Protein AF-A0A959PNL8-F1 (afdb_monomer_lite)

Sequence (290 aa):
MGNVMKPLYTALFVFCLAYPVIFLGQPVLDSQPKPKLLLALGTGRSTGHIATLYIKNESSQPVELVSSTYYIPASHGYQSYVGHLNPGVILAPDTVQSVPLMGYCTDVHRMPAKGGASLAIEDWILVAPLPDSMMAYRLIQPGDRVDPYGPVDRRALNYSAQAKEIQSNSSSRYSVCWPDDHQPLTAHLDPNADPRAIAALVVRLVQQIEDVVPDLQASDQLSTPYLPEPTVEKRGVTQHAIWITMGALSGKTYDFEDFTKKMHKLWQESSGALSREDAAMASERMESGL

Secondary structure (DSSP, 8-state):
---------PPPP-----------PPP-S--PPPEEEEEEEE-S-SEEEEEEEEEEE-SSS-EEEPPEEEEE---TTBPPEEEEEPTTEEEPTT-EEEEEEEEEES-TTSBPPPTTPBP-GGG-EEE-PSPS-SSSB-SS-GGGEE-TTS---TTSS-B-TT----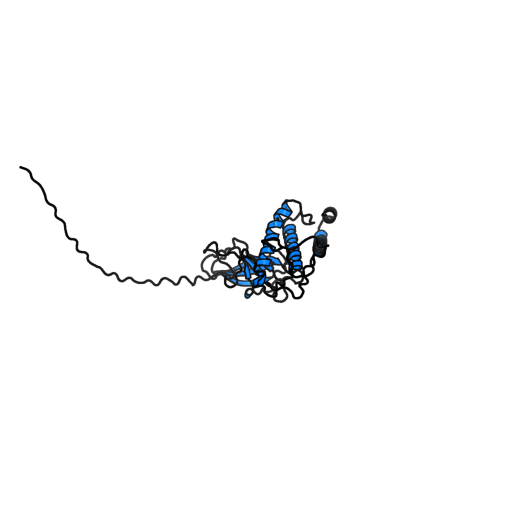---TT-S---B-TTT-PBP-S-B-TTT-HHHHHHHHHHHHHHHHHHHHHHHHTT----TTTT-HHHHHHHHHHHHHHHHHHHHHT----HHHHHHHHHHHHHHHHTTS-HHHHHHHHHHHHH--

Structure (mmCIF, N/CA/C/O backbone):
data_AF-A0A959PNL8-F1
#
_entry.id   AF-A0A959PNL8-F1
#
loop_
_atom_site.group_PDB
_atom_site.id
_atom_site.type_symbol
_atom_site.label_atom_id
_atom_site.label_alt_id
_atom_site.label_comp_id
_atom_site.label_asym_id
_atom_site.label_entity_id
_atom_site.label_seq_id
_atom_site.pdbx_PDB_ins_code
_atom_site.Cartn_x
_atom_site.Cartn_y
_atom_site.Cartn_z
_atom_site.occupancy
_atom_site.B_iso_or_equiv
_atom_site.auth_seq_id
_atom_site.auth_comp_id
_atom_site.auth_asym_id
_atom_site.auth_atom_id
_atom_site.pdbx_PDB_model_num
ATOM 1 N N . MET A 1 1 ? 19.182 -23.281 100.447 1.00 37.88 1 MET A N 1
ATOM 2 C CA . MET A 1 1 ? 19.778 -22.254 99.564 1.00 37.88 1 MET A CA 1
ATOM 3 C C . MET A 1 1 ? 19.296 -22.517 98.144 1.00 37.88 1 MET A C 1
ATOM 5 O O . MET A 1 1 ? 19.425 -23.650 97.713 1.00 37.88 1 MET A O 1
ATOM 9 N N . GLY A 1 2 ? 18.740 -21.512 97.456 1.00 37.56 2 GLY A N 1
ATOM 10 C CA . GLY A 1 2 ? 18.655 -21.509 95.983 1.00 37.56 2 GLY A CA 1
ATOM 11 C C . GLY A 1 2 ? 17.377 -22.036 95.313 1.00 37.56 2 GLY A C 1
ATOM 12 O O . GLY A 1 2 ? 17.415 -23.047 94.635 1.00 37.56 2 GLY A O 1
ATOM 13 N N . ASN A 1 3 ? 16.255 -21.350 95.527 1.00 40.44 3 ASN A N 1
ATOM 14 C CA . ASN A 1 3 ? 15.393 -20.729 94.506 1.00 40.44 3 ASN A CA 1
ATOM 15 C C . ASN A 1 3 ? 15.396 -21.216 93.021 1.00 40.44 3 ASN A C 1
ATOM 17 O O . ASN A 1 3 ? 16.445 -21.262 92.392 1.00 40.44 3 ASN A O 1
ATOM 21 N N . VAL A 1 4 ? 14.167 -21.309 92.459 1.00 41.56 4 VAL A N 1
ATOM 22 C CA . VAL A 1 4 ? 13.686 -20.717 91.169 1.00 41.56 4 VAL A CA 1
ATOM 23 C C . VAL A 1 4 ? 13.197 -21.647 90.022 1.00 41.56 4 VAL A C 1
ATOM 25 O O . VAL A 1 4 ? 13.968 -22.272 89.310 1.00 41.56 4 VAL A O 1
ATOM 28 N N . MET A 1 5 ? 11.863 -21.567 89.832 1.00 35.59 5 MET A N 1
ATOM 29 C CA . MET A 1 5 ? 11.019 -21.445 88.612 1.00 35.59 5 MET A CA 1
ATOM 30 C C . MET A 1 5 ? 10.779 -22.576 87.585 1.00 35.59 5 MET A C 1
ATOM 32 O O . MET A 1 5 ? 11.679 -23.134 86.974 1.00 35.59 5 MET A O 1
ATOM 36 N N . LYS A 1 6 ? 9.470 -22.749 87.308 1.00 43.25 6 LYS A N 1
ATOM 37 C CA . LYS A 1 6 ? 8.809 -23.382 86.140 1.00 43.25 6 LYS A CA 1
ATOM 38 C C . LYS A 1 6 ? 8.818 -22.450 84.902 1.00 43.25 6 LYS A C 1
ATOM 40 O O . LYS A 1 6 ? 9.011 -21.247 85.078 1.00 43.25 6 LY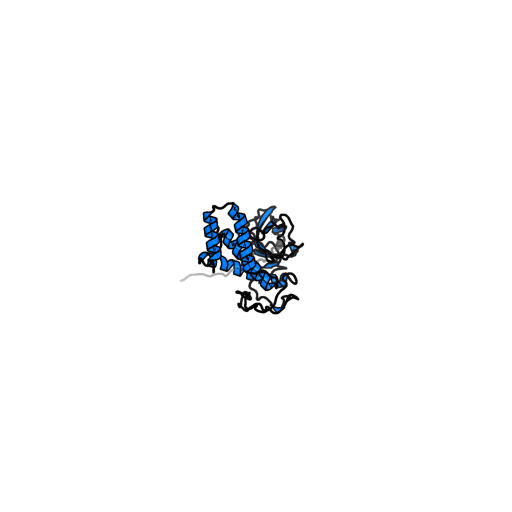S A O 1
ATOM 45 N N . PRO A 1 7 ? 8.509 -22.958 83.689 1.00 53.31 7 PRO A N 1
ATOM 46 C CA . PRO A 1 7 ? 7.168 -22.742 83.083 1.00 53.31 7 PRO A CA 1
ATOM 47 C C . PRO A 1 7 ? 6.643 -24.007 82.348 1.00 53.31 7 PRO A C 1
ATOM 49 O O . PRO A 1 7 ? 7.429 -24.820 81.882 1.00 53.31 7 PRO A O 1
ATOM 52 N N . LEU A 1 8 ? 5.363 -24.406 82.386 1.00 40.62 8 LEU A N 1
ATOM 53 C CA . LEU A 1 8 ? 4.114 -23.854 81.817 1.00 40.62 8 LEU A CA 1
ATOM 54 C C . LEU A 1 8 ? 4.120 -23.699 80.277 1.00 40.62 8 LEU A C 1
ATOM 56 O O . LEU A 1 8 ? 4.551 -22.674 79.764 1.00 40.62 8 LEU A O 1
ATOM 60 N N . TYR A 1 9 ? 3.578 -24.693 79.558 1.00 43.06 9 TYR A N 1
ATOM 61 C CA . TYR A 1 9 ? 3.137 -24.556 78.163 1.00 43.06 9 TYR A CA 1
ATOM 62 C C . TYR A 1 9 ? 1.620 -24.745 78.080 1.00 43.06 9 TYR A C 1
ATOM 64 O O . TYR A 1 9 ? 1.074 -25.791 78.427 1.00 43.06 9 TYR A O 1
ATOM 72 N N . THR A 1 10 ? 0.967 -23.674 77.644 1.00 45.56 10 THR A N 1
ATOM 73 C CA . THR A 1 10 ? -0.469 -23.506 77.435 1.00 45.56 10 THR A CA 1
ATOM 74 C C . THR A 1 10 ? -0.876 -24.130 76.099 1.00 45.56 10 THR A C 1
ATOM 76 O O . THR A 1 10 ? -0.320 -23.778 75.061 1.00 45.56 10 THR A O 1
ATOM 79 N N . ALA A 1 11 ? -1.855 -25.037 76.114 1.00 43.75 11 ALA A N 1
ATOM 80 C CA . ALA A 1 11 ? -2.488 -25.571 74.911 1.00 43.75 11 ALA A CA 1
ATOM 81 C C . ALA A 1 11 ? -3.475 -24.539 74.334 1.00 43.75 11 ALA A C 1
ATOM 83 O O . ALA A 1 11 ? -4.384 -24.088 75.032 1.00 43.75 11 ALA A O 1
ATOM 84 N N . LEU A 1 12 ? -3.279 -24.156 73.070 1.00 39.28 12 LEU A N 1
ATOM 85 C CA . LEU A 1 12 ? -4.119 -23.201 72.350 1.00 39.28 12 LEU A CA 1
ATOM 86 C C . LEU A 1 12 ? -5.229 -23.948 71.587 1.00 39.28 12 LEU A C 1
ATOM 88 O O . LEU A 1 12 ? -4.953 -24.791 70.737 1.00 39.28 12 LEU A O 1
ATOM 92 N N . PHE A 1 13 ? -6.481 -23.617 71.902 1.00 42.12 13 PHE A N 1
ATOM 93 C CA . PHE A 1 13 ? -7.685 -23.990 71.156 1.00 42.12 13 PHE A CA 1
ATOM 94 C C . PHE A 1 13 ? -7.700 -23.296 69.783 1.00 42.12 13 PHE A C 1
ATOM 96 O O . PHE A 1 13 ? -7.582 -22.074 69.717 1.00 42.12 13 PHE A O 1
ATOM 103 N N . VAL A 1 14 ? -7.919 -24.047 68.700 1.00 47.72 14 VAL A N 1
ATOM 104 C CA . VAL A 1 14 ? -8.203 -23.492 67.365 1.00 47.72 14 VAL A CA 1
ATOM 105 C C . VAL A 1 14 ? -9.693 -23.663 67.071 1.00 47.72 14 VAL A C 1
ATOM 107 O O . VAL A 1 14 ? -10.178 -24.769 66.847 1.00 47.72 14 VAL A O 1
ATOM 110 N N . PHE A 1 15 ? -10.416 -22.543 67.092 1.00 40.31 15 PHE A N 1
ATOM 111 C CA . PHE A 1 15 ? -11.797 -22.415 66.631 1.00 40.31 15 PHE A CA 1
ATOM 112 C C . PHE A 1 15 ? -11.803 -22.270 65.099 1.00 40.31 15 PHE A C 1
ATOM 114 O O . PHE A 1 15 ? -11.275 -21.296 64.566 1.00 40.31 15 PHE A O 1
ATOM 121 N N . CYS A 1 16 ? -12.412 -23.220 64.384 1.00 37.47 16 CYS A N 1
ATOM 122 C CA . CYS A 1 16 ? -12.717 -23.081 62.958 1.00 37.47 16 CYS A CA 1
ATOM 123 C C . CYS A 1 16 ? -13.977 -22.221 62.782 1.00 37.47 16 CYS A C 1
ATOM 125 O O . CYS A 1 16 ? -15.090 -22.698 62.996 1.00 37.47 16 CYS A O 1
ATOM 127 N N . LEU A 1 17 ? -13.807 -20.961 62.377 1.00 42.44 17 LEU A N 1
ATOM 128 C CA . LEU A 1 17 ? -14.890 -20.127 61.855 1.00 42.44 17 LEU A CA 1
ATOM 129 C C . LEU A 1 17 ? -14.957 -20.301 60.334 1.00 42.44 17 LEU A C 1
ATOM 131 O O . LEU A 1 17 ? -14.068 -19.860 59.608 1.00 42.44 17 LEU A O 1
ATOM 135 N N . ALA A 1 18 ? -16.015 -20.957 59.861 1.00 43.94 18 ALA A N 1
ATOM 136 C CA . ALA A 1 18 ? -16.353 -21.035 58.447 1.00 43.94 18 ALA A CA 1
ATOM 137 C C . ALA A 1 18 ? -16.926 -19.685 57.985 1.00 43.94 18 ALA A C 1
ATOM 139 O O . ALA A 1 18 ? -18.047 -19.325 58.340 1.00 43.94 18 ALA A O 1
ATOM 140 N N . TYR A 1 19 ? -16.153 -18.932 57.203 1.00 39.69 19 TYR A N 1
ATOM 141 C CA . TYR A 1 19 ? -16.665 -17.789 56.448 1.00 39.69 19 TYR A CA 1
ATOM 142 C C . TYR A 1 19 ? -17.316 -18.287 55.148 1.00 39.69 19 TYR A C 1
ATOM 144 O O . TYR A 1 19 ? -16.692 -19.076 54.433 1.00 39.69 19 TYR A O 1
ATOM 152 N N . PRO A 1 20 ? -18.531 -17.834 54.789 1.00 45.66 20 PRO A N 1
ATOM 153 C CA . PRO A 1 20 ? -19.064 -18.069 53.458 1.00 45.66 20 PRO A CA 1
ATOM 154 C C . PRO A 1 20 ? -18.228 -17.275 52.450 1.00 45.66 20 PRO A C 1
ATOM 156 O O . PRO A 1 20 ? -18.208 -16.044 52.458 1.00 45.66 20 PRO A O 1
ATOM 159 N N . VAL A 1 21 ? -17.521 -17.993 51.579 1.00 49.69 21 VAL A N 1
ATOM 160 C CA . VAL A 1 21 ? -16.873 -17.418 50.400 1.00 49.69 21 VAL A CA 1
ATOM 161 C C . VAL A 1 21 ? -17.985 -16.987 49.448 1.00 49.69 21 VAL A C 1
ATOM 163 O O . VAL A 1 21 ? -18.564 -17.800 48.731 1.00 49.69 21 VAL A O 1
ATOM 166 N N . ILE A 1 22 ? -18.319 -15.698 49.474 1.00 48.16 22 ILE A N 1
ATOM 167 C CA . ILE A 1 22 ? -19.152 -15.072 48.452 1.00 48.16 22 ILE A CA 1
ATOM 168 C C . ILE A 1 22 ? -18.311 -15.055 47.174 1.00 48.16 22 ILE A C 1
ATOM 170 O O . ILE A 1 22 ? -17.392 -14.249 47.031 1.00 48.16 22 ILE A O 1
ATOM 174 N N . PHE A 1 23 ? -18.602 -15.979 46.259 1.00 43.25 23 PHE A N 1
ATOM 175 C CA . PHE A 1 23 ? -18.094 -15.948 44.892 1.00 43.25 23 PHE A CA 1
ATOM 176 C C . PHE A 1 23 ? -18.736 -14.741 44.192 1.00 43.25 23 PHE A C 1
ATOM 178 O O . PHE A 1 23 ? -19.814 -14.834 43.607 1.00 43.25 23 PHE A O 1
ATOM 185 N N . LEU A 1 24 ? -18.100 -13.573 44.305 1.00 46.53 24 LEU A N 1
ATOM 186 C CA . LEU A 1 24 ? -18.341 -12.470 43.383 1.00 46.53 24 LEU A CA 1
ATOM 187 C C . LEU A 1 24 ? -17.952 -12.993 42.002 1.00 46.53 24 LEU A C 1
ATOM 189 O O . LEU A 1 24 ? -16.773 -13.240 41.744 1.00 46.53 24 LEU A O 1
ATOM 193 N N . GLY A 1 25 ? -18.956 -13.237 41.156 1.00 43.19 25 GLY A N 1
ATOM 194 C CA . GLY A 1 25 ? -18.738 -13.586 39.761 1.00 43.19 25 GLY A CA 1
ATOM 195 C C . GLY A 1 25 ? -17.739 -12.600 39.175 1.00 43.19 25 GLY A C 1
ATOM 196 O O . GLY A 1 25 ? -17.960 -11.390 39.224 1.00 43.19 25 GLY A O 1
ATOM 197 N N . GLN A 1 26 ? -16.607 -13.114 38.693 1.00 42.56 26 GLN A N 1
ATOM 198 C CA . GLN A 1 26 ? -15.674 -12.305 37.926 1.00 42.56 26 GLN A CA 1
ATOM 199 C C . GLN A 1 26 ? -16.488 -11.685 36.784 1.00 42.56 26 GLN A C 1
ATOM 201 O O . GLN A 1 26 ? -17.168 -12.440 36.077 1.00 42.56 26 GLN A O 1
ATOM 206 N N . PRO A 1 27 ? -16.502 -10.350 36.615 1.00 42.16 27 PRO A N 1
ATOM 207 C CA . PRO A 1 27 ? -17.102 -9.776 35.427 1.00 42.16 27 PRO A CA 1
ATOM 208 C C . PRO A 1 27 ? -16.415 -10.438 34.237 1.00 42.16 27 PRO A C 1
ATOM 210 O O . PRO A 1 27 ? -15.186 -10.463 34.167 1.00 42.16 27 PRO A O 1
ATOM 213 N N . VAL A 1 28 ? -17.212 -11.042 33.356 1.00 43.22 28 VAL A N 1
ATOM 214 C CA . VAL A 1 28 ? -16.736 -11.574 32.081 1.00 43.22 28 VAL A CA 1
ATOM 215 C C . VAL A 1 28 ? -16.031 -10.418 31.382 1.00 43.22 28 VAL A C 1
ATOM 217 O O . VAL A 1 28 ? -16.665 -9.472 30.919 1.00 43.22 28 VAL A O 1
ATOM 220 N N . LEU A 1 29 ? -14.702 -10.455 31.390 1.00 42.31 29 LEU A N 1
ATOM 221 C CA . LEU A 1 29 ? -13.842 -9.429 30.823 1.00 42.31 29 LEU A CA 1
ATOM 222 C C . LEU A 1 29 ? -13.775 -9.634 29.301 1.00 42.31 29 LEU A C 1
ATOM 224 O O . LEU A 1 29 ? -12.706 -9.864 28.755 1.00 42.31 29 LEU A O 1
ATOM 228 N N . ASP A 1 30 ? -14.925 -9.637 28.623 1.00 49.25 30 ASP A N 1
ATOM 229 C CA . ASP A 1 30 ? -14.995 -9.866 27.171 1.00 49.25 30 ASP A CA 1
ATOM 230 C C . ASP A 1 30 ? -16.074 -9.030 26.465 1.00 49.25 30 ASP A C 1
ATOM 232 O O . ASP A 1 30 ? -16.650 -9.423 25.457 1.00 49.25 30 ASP A O 1
ATOM 236 N N . SER A 1 31 ? -16.376 -7.839 26.986 1.00 50.44 31 SER A N 1
ATOM 237 C CA . SER A 1 31 ? -17.343 -6.938 26.344 1.00 50.44 31 SER A CA 1
ATOM 238 C C . SER A 1 31 ? -16.872 -5.492 26.252 1.00 50.44 31 SER A C 1
ATOM 240 O O . SER A 1 31 ? -17.708 -4.595 26.165 1.00 50.44 31 SER A O 1
ATOM 242 N N . GLN A 1 32 ? -15.559 -5.233 26.309 1.00 53.53 32 GLN A N 1
ATOM 243 C CA . GLN A 1 32 ? -15.072 -3.885 26.021 1.00 53.53 32 GLN A CA 1
ATOM 244 C C . GLN A 1 32 ? -15.327 -3.605 24.532 1.00 53.53 32 GLN A C 1
ATOM 246 O O . GLN A 1 32 ? -14.800 -4.336 23.684 1.00 53.53 32 GLN A O 1
ATOM 251 N N . PRO A 1 33 ? -16.167 -2.607 24.202 1.00 58.25 33 PRO A N 1
ATOM 252 C CA . PRO A 1 33 ? -16.434 -2.252 22.820 1.00 58.25 33 PRO A CA 1
ATOM 253 C C . PRO A 1 33 ? -15.115 -1.877 22.137 1.00 58.25 33 PRO A C 1
ATOM 255 O O . PRO A 1 33 ? -14.285 -1.171 22.711 1.00 58.25 33 PRO A O 1
ATOM 258 N N . LYS A 1 34 ? -14.897 -2.383 20.926 1.00 80.44 34 LYS A N 1
ATOM 259 C CA . LYS A 1 34 ? -13.645 -2.200 20.179 1.00 80.44 34 LYS A CA 1
ATOM 260 C C . LYS A 1 34 ? -13.824 -1.076 19.154 1.00 80.44 34 LYS A C 1
ATOM 262 O O . LYS A 1 34 ? -14.957 -0.763 18.788 1.00 80.44 34 LYS A O 1
ATOM 267 N N . PRO A 1 35 ? -12.740 -0.475 18.635 1.00 88.81 35 PRO A N 1
ATOM 268 C CA . PRO A 1 35 ? -12.839 0.343 17.437 1.00 88.81 35 PRO A CA 1
ATOM 269 C C . PRO A 1 35 ? -13.490 -0.450 16.304 1.00 88.81 35 PRO A C 1
ATOM 271 O O . PRO A 1 35 ? -13.068 -1.566 15.997 1.00 88.81 35 PRO A O 1
ATOM 274 N N . LYS A 1 36 ? -14.503 0.141 15.677 1.00 90.69 36 LYS A N 1
ATOM 275 C CA . LYS A 1 36 ? -15.220 -0.431 14.543 1.00 90.69 36 LYS A CA 1
ATOM 276 C C . LYS A 1 36 ? -15.008 0.447 13.321 1.00 90.69 36 LYS A C 1
ATOM 278 O O . LYS A 1 36 ? -15.423 1.607 13.299 1.00 90.69 36 LYS A O 1
ATOM 283 N N . LEU A 1 37 ? -14.370 -0.107 12.295 1.00 92.75 37 LEU A N 1
ATOM 284 C CA . LEU A 1 37 ? -14.290 0.537 10.989 1.00 92.75 37 LEU A CA 1
ATOM 285 C C . LEU A 1 37 ? -15.683 0.496 10.344 1.00 92.75 37 LEU A C 1
ATOM 287 O O . LEU A 1 37 ? -16.199 -0.578 10.049 1.00 92.75 37 LEU A O 1
ATOM 291 N N . LEU A 1 38 ? -16.316 1.661 10.194 1.00 93.69 38 LEU A N 1
ATOM 292 C CA . LEU A 1 38 ? -17.670 1.770 9.647 1.00 93.69 38 LEU A CA 1
ATOM 293 C C . LEU A 1 38 ? -17.655 1.778 8.122 1.00 93.69 38 LEU A C 1
ATOM 295 O O . LEU A 1 38 ? -18.493 1.142 7.494 1.00 93.69 38 LEU A O 1
ATOM 299 N N . LEU A 1 39 ? -16.735 2.552 7.545 1.00 94.25 39 LEU A N 1
ATOM 300 C CA . LEU A 1 39 ? -16.596 2.708 6.105 1.00 94.25 39 LEU A CA 1
ATOM 301 C C . LEU A 1 39 ? -15.192 3.216 5.745 1.00 94.25 39 LEU A C 1
ATOM 303 O O . LEU A 1 39 ? -14.543 3.910 6.534 1.00 94.25 39 LEU A O 1
ATOM 307 N N . ALA A 1 40 ? -14.755 2.904 4.529 1.00 95.88 40 ALA A N 1
ATOM 308 C CA . ALA A 1 40 ? -13.530 3.413 3.927 1.00 95.88 40 ALA A CA 1
ATOM 309 C C . ALA A 1 40 ? -13.864 4.001 2.550 1.00 95.88 40 ALA A C 1
ATOM 311 O O . ALA A 1 40 ? -14.439 3.304 1.711 1.00 95.88 40 ALA A O 1
ATOM 312 N N . LEU A 1 41 ? -13.531 5.276 2.325 1.00 96.62 41 LEU A N 1
ATOM 313 C CA . LEU A 1 41 ? -13.775 5.968 1.053 1.00 96.62 41 LEU A CA 1
ATOM 314 C C . LEU A 1 41 ? -12.467 6.265 0.339 1.00 96.62 41 LEU A C 1
ATOM 316 O O . LEU A 1 41 ? -11.589 6.904 0.915 1.00 96.62 41 LEU A O 1
ATOM 320 N N . GLY A 1 42 ? -12.366 5.872 -0.926 1.00 96.00 42 GLY A N 1
ATOM 321 C CA . GLY A 1 42 ? -11.257 6.247 -1.795 1.00 96.00 42 GLY A CA 1
ATOM 322 C C . GLY A 1 42 ? -11.164 7.762 -1.990 1.00 96.00 42 GLY A C 1
ATOM 323 O O . GLY A 1 42 ? -12.164 8.482 -1.940 1.00 96.00 42 GLY A O 1
ATOM 324 N N . THR A 1 43 ? -9.951 8.254 -2.230 1.00 96.19 43 THR A N 1
ATOM 325 C CA . THR A 1 43 ? -9.679 9.681 -2.492 1.00 96.19 43 THR A CA 1
ATOM 326 C C . THR A 1 43 ? -9.450 9.993 -3.973 1.00 96.19 43 THR A C 1
ATOM 328 O O . THR A 1 43 ? -9.305 11.157 -4.338 1.00 96.19 43 THR A O 1
ATOM 331 N N . GLY A 1 44 ? -9.386 8.978 -4.841 1.00 93.81 44 GLY A N 1
ATOM 332 C CA . GLY A 1 44 ? -8.959 9.115 -6.237 1.00 93.81 44 GLY A CA 1
ATOM 333 C C . GLY A 1 44 ? -7.442 9.145 -6.430 1.00 93.81 44 GLY A C 1
ATOM 334 O O . GLY A 1 44 ? -6.983 9.283 -7.562 1.00 93.81 44 GLY A O 1
ATOM 335 N N . ARG A 1 45 ? -6.651 9.030 -5.356 1.00 92.94 45 ARG A N 1
ATOM 336 C CA . ARG A 1 45 ? -5.186 9.107 -5.420 1.00 92.94 45 ARG A CA 1
ATOM 337 C C . ARG A 1 45 ? -4.560 7.728 -5.585 1.00 92.94 45 ARG A C 1
ATOM 339 O O . ARG A 1 45 ? -5.020 6.759 -4.984 1.00 92.94 45 ARG A O 1
ATOM 346 N N . SER A 1 46 ? -3.466 7.677 -6.347 1.00 91.88 46 SER A N 1
ATOM 347 C CA . SER A 1 46 ? -2.665 6.458 -6.471 1.00 91.88 46 SER A CA 1
ATOM 348 C C . SER A 1 46 ? -1.657 6.281 -5.336 1.00 91.88 46 SER A C 1
ATOM 350 O O . SER A 1 46 ? -1.373 5.165 -4.937 1.00 91.88 46 SER A O 1
ATOM 352 N N . THR A 1 47 ? -1.150 7.384 -4.779 1.00 94.31 47 THR A N 1
ATOM 353 C CA . THR A 1 47 ? -0.186 7.380 -3.671 1.00 94.31 47 THR A CA 1
ATOM 354 C C . THR A 1 47 ? -0.494 8.480 -2.650 1.00 94.31 47 THR A C 1
ATOM 356 O O . THR A 1 47 ? -1.132 9.502 -2.959 1.00 94.31 47 THR A O 1
ATOM 359 N N . GLY A 1 48 ? -0.019 8.295 -1.419 1.00 94.56 48 GLY A N 1
ATOM 360 C CA . GLY A 1 48 ? -0.242 9.196 -0.296 1.00 94.56 48 GLY A CA 1
ATOM 361 C C . GLY A 1 48 ? -1.544 8.844 0.410 1.00 94.56 48 GLY A C 1
ATOM 362 O O . GLY A 1 48 ? -1.758 7.686 0.722 1.00 94.56 48 GLY A O 1
ATOM 363 N N . HIS A 1 49 ? -2.413 9.822 0.667 1.00 96.00 49 HIS A N 1
ATOM 364 C CA . HIS A 1 49 ? -3.716 9.585 1.296 1.00 96.00 49 HIS A CA 1
ATOM 365 C C . HIS A 1 49 ? -4.659 8.880 0.305 1.00 96.00 49 HIS A C 1
ATOM 367 O O . HIS A 1 49 ? -5.324 9.547 -0.485 1.00 96.00 49 HIS A O 1
ATOM 373 N N . ILE A 1 50 ? -4.688 7.547 0.309 1.00 96.38 50 ILE A N 1
ATOM 374 C CA . ILE A 1 50 ? -5.435 6.724 -0.661 1.00 96.38 50 ILE A CA 1
ATOM 375 C C . ILE A 1 50 ? -6.907 6.534 -0.276 1.00 96.38 50 ILE A C 1
ATOM 377 O O . ILE A 1 50 ? -7.761 6.415 -1.156 1.00 96.38 50 ILE A O 1
ATOM 381 N N . ALA A 1 51 ? -7.216 6.553 1.024 1.00 97.12 51 ALA A N 1
ATOM 382 C CA . ALA A 1 51 ? -8.576 6.416 1.528 1.00 97.12 51 ALA A CA 1
ATOM 383 C C . ALA A 1 51 ? -8.779 7.158 2.853 1.00 97.12 51 ALA A C 1
ATOM 385 O O . ALA A 1 51 ? -7.866 7.245 3.668 1.00 97.12 51 ALA A O 1
ATOM 386 N N . THR A 1 52 ? -9.995 7.638 3.095 1.00 97.81 52 THR A N 1
ATOM 387 C CA . THR A 1 52 ? -10.436 8.148 4.397 1.00 97.81 52 THR A CA 1
ATOM 388 C C . THR A 1 52 ? -11.255 7.077 5.109 1.00 97.81 52 THR A C 1
ATOM 390 O O . THR A 1 52 ? -12.272 6.612 4.591 1.00 97.81 52 THR A O 1
ATOM 393 N N . LEU A 1 53 ? -10.808 6.690 6.300 1.00 97.38 53 LEU A N 1
ATOM 394 C CA . LEU A 1 53 ? -11.474 5.722 7.167 1.00 97.38 53 LEU A CA 1
ATOM 395 C C . LEU A 1 53 ? -12.393 6.457 8.135 1.00 97.38 53 LEU A C 1
ATOM 397 O O . LEU A 1 53 ? -11.975 7.453 8.719 1.00 97.38 53 LEU A O 1
ATOM 401 N N . TYR A 1 54 ? -13.599 5.947 8.364 1.00 97.00 54 TYR A N 1
ATOM 402 C CA . TYR A 1 54 ? -14.471 6.435 9.431 1.00 97.00 54 TYR A CA 1
ATOM 403 C C . TYR A 1 54 ? -14.593 5.349 10.480 1.00 97.00 54 TYR A C 1
ATOM 405 O O . TYR A 1 54 ? -15.170 4.286 10.239 1.00 97.00 54 TYR A O 1
ATOM 413 N N . ILE A 1 55 ? -14.013 5.614 11.641 1.00 95.62 55 ILE A N 1
ATOM 414 C CA . ILE A 1 55 ? -13.851 4.623 12.696 1.00 95.62 55 ILE A CA 1
ATOM 415 C C . ILE A 1 55 ? -14.650 5.093 13.900 1.00 95.62 55 ILE A C 1
ATOM 417 O O . ILE A 1 55 ? -14.453 6.206 14.387 1.00 95.62 55 ILE A O 1
ATOM 421 N N . LYS A 1 56 ? -15.557 4.241 14.373 1.00 95.12 56 LYS A N 1
ATOM 422 C CA . LYS A 1 56 ? -16.278 4.443 15.624 1.00 95.12 56 LYS A CA 1
ATOM 423 C C . LYS A 1 56 ? -15.448 3.856 16.758 1.00 95.12 56 LYS A C 1
ATOM 425 O O . LYS A 1 56 ? -15.197 2.654 16.769 1.00 95.12 56 LYS A O 1
ATOM 430 N N . ASN A 1 57 ? -15.065 4.680 17.725 1.00 93.62 57 ASN A N 1
ATOM 431 C CA . ASN A 1 57 ? -14.707 4.171 19.041 1.00 93.62 57 ASN A CA 1
ATOM 432 C C . ASN A 1 57 ? -16.011 3.929 19.804 1.00 93.62 57 ASN A C 1
ATOM 434 O O . ASN A 1 57 ? -16.730 4.876 20.114 1.00 93.62 57 ASN A O 1
ATOM 438 N N . GLU A 1 58 ? -16.359 2.664 20.022 1.00 91.81 58 GLU A N 1
ATOM 439 C CA . GLU A 1 58 ? -17.559 2.281 20.775 1.00 91.81 58 GLU A CA 1
ATOM 440 C C . GLU A 1 58 ? -17.306 2.254 22.291 1.00 91.81 58 GLU A C 1
ATOM 442 O O . GLU A 1 58 ? -18.223 1.972 23.055 1.00 91.81 58 GLU A O 1
ATOM 447 N N . SER A 1 59 ? -16.063 2.484 22.733 1.00 89.38 59 SER A N 1
ATOM 448 C CA . SER A 1 59 ? -15.699 2.470 24.147 1.00 89.38 59 SER A CA 1
ATOM 449 C C . SER A 1 59 ? -15.850 3.847 24.791 1.00 89.38 59 SER A C 1
ATOM 451 O O . SER A 1 59 ? -15.725 4.889 24.141 1.00 89.38 59 SER A O 1
ATOM 453 N N . SER A 1 60 ? -16.021 3.839 26.113 1.00 90.50 60 SER A N 1
ATOM 454 C CA . SER A 1 60 ? -16.074 5.046 26.941 1.00 90.50 60 SER A CA 1
ATOM 455 C C . SER A 1 60 ? -14.686 5.613 27.280 1.00 90.50 60 SER A C 1
ATOM 457 O O . SER A 1 60 ? -14.580 6.501 28.125 1.00 90.50 60 SER A O 1
ATOM 459 N N . GLN A 1 61 ? -13.612 5.074 26.697 1.00 89.81 61 GLN A N 1
ATOM 460 C CA . GLN A 1 61 ? -12.230 5.497 26.933 1.00 89.81 61 GLN A CA 1
ATOM 461 C C . GLN A 1 61 ? -11.537 5.819 25.604 1.00 89.81 61 GLN A C 1
ATOM 463 O O . GLN A 1 61 ? -11.949 5.324 24.554 1.00 89.81 61 GLN A O 1
ATOM 468 N N . PRO A 1 62 ? -10.499 6.671 25.597 1.00 90.56 62 PRO A N 1
ATOM 469 C CA . PRO A 1 62 ? -9.702 6.869 24.400 1.00 90.56 62 PRO A CA 1
ATOM 470 C C . PRO A 1 62 ? -9.050 5.554 23.970 1.00 90.56 62 PRO A C 1
ATOM 472 O O . PRO A 1 62 ? -8.562 4.798 24.811 1.00 90.56 62 PRO A O 1
ATOM 475 N N . VAL A 1 63 ? -9.022 5.297 22.664 1.00 89.12 63 VAL A N 1
ATOM 476 C CA . VAL A 1 63 ? -8.382 4.103 22.105 1.00 89.12 63 VAL A CA 1
ATOM 477 C C . VAL A 1 63 ? -7.272 4.504 21.150 1.00 89.12 63 VAL A C 1
ATOM 479 O O . VAL A 1 63 ? -7.513 5.214 20.177 1.00 89.12 63 VAL A O 1
ATOM 482 N N . GLU A 1 64 ? -6.064 4.013 21.408 1.00 88.81 64 GLU A N 1
ATOM 483 C CA . GLU A 1 64 ? -4.941 4.135 20.485 1.00 88.81 64 GLU A CA 1
ATOM 484 C C . GLU A 1 64 ? -4.973 3.013 19.440 1.00 88.81 64 GLU A C 1
ATOM 486 O O . GLU A 1 64 ? -5.095 1.822 19.764 1.00 88.81 64 GLU A O 1
ATOM 491 N N . LEU A 1 65 ? -4.860 3.404 18.171 1.00 86.88 65 LEU A N 1
ATOM 492 C CA . LEU A 1 65 ? -4.718 2.478 17.057 1.00 86.88 65 LEU A CA 1
ATOM 493 C C . LEU A 1 65 ? -3.246 2.152 16.801 1.00 86.88 65 LEU A C 1
ATOM 495 O O . LEU A 1 65 ? -2.392 3.036 16.735 1.00 86.88 65 LEU A O 1
ATOM 499 N N . VAL A 1 66 ? -2.969 0.870 16.576 1.00 84.88 66 VAL A N 1
ATOM 500 C CA . VAL A 1 66 ? -1.636 0.375 16.212 1.00 84.88 66 VAL A CA 1
ATOM 501 C C . VAL A 1 66 ? -1.351 0.668 14.751 1.00 84.88 66 VAL A C 1
ATOM 503 O O . VAL A 1 66 ? -2.181 0.371 13.884 1.00 84.88 66 VAL A O 1
ATOM 506 N N . SER A 1 67 ? -0.129 1.127 14.472 1.00 86.75 67 SER A N 1
ATOM 507 C CA . SER A 1 67 ? 0.391 1.176 13.105 1.00 86.75 67 SER A CA 1
ATOM 508 C C . SER A 1 67 ? 0.221 -0.183 12.425 1.00 86.75 67 SER A C 1
ATOM 510 O O . SER A 1 67 ? 0.656 -1.219 12.933 1.00 86.75 67 SER A O 1
ATOM 512 N N . SER A 1 68 ? -0.491 -0.204 11.306 1.00 88.25 68 SER A N 1
ATOM 513 C CA . SER A 1 68 ? -0.897 -1.450 10.659 1.00 88.25 68 SER A CA 1
ATOM 514 C C . SER A 1 68 ? -0.828 -1.307 9.153 1.00 88.25 68 SER A C 1
ATOM 516 O O . SER A 1 68 ? -1.237 -0.281 8.608 1.00 88.25 68 SER A O 1
ATOM 518 N N . THR A 1 69 ? -0.354 -2.362 8.499 1.00 93.12 69 THR A N 1
ATOM 519 C CA . THR A 1 69 ? -0.323 -2.463 7.044 1.00 93.12 69 THR A CA 1
ATOM 520 C C . THR A 1 69 ? -1.422 -3.406 6.577 1.00 93.12 69 THR A C 1
ATOM 522 O O . THR A 1 69 ? -1.675 -4.446 7.188 1.00 93.12 69 THR A O 1
ATOM 525 N N . TYR A 1 70 ? -2.081 -3.034 5.490 1.00 94.06 70 TYR A N 1
ATOM 526 C CA . TYR A 1 70 ? -3.166 -3.780 4.878 1.00 94.06 70 TYR A CA 1
ATOM 527 C C . TYR A 1 70 ? -2.859 -3.996 3.403 1.00 94.06 70 TYR A C 1
ATOM 529 O O . TYR A 1 70 ? -2.455 -3.061 2.708 1.00 94.06 70 TYR A O 1
ATOM 537 N N . TYR A 1 71 ? -3.103 -5.207 2.916 1.00 95.06 71 TYR A N 1
ATOM 538 C CA . TYR A 1 71 ? -3.322 -5.419 1.495 1.00 95.06 71 TYR A CA 1
ATOM 539 C C . TYR A 1 71 ? -4.817 -5.258 1.218 1.00 95.06 71 TYR A C 1
ATOM 541 O O . TYR A 1 71 ? -5.647 -5.908 1.853 1.00 95.06 71 TYR A O 1
ATOM 549 N N . ILE A 1 72 ? -5.151 -4.354 0.301 1.00 94.88 72 ILE A N 1
ATOM 550 C CA . ILE A 1 72 ? -6.521 -4.050 -0.108 1.00 94.88 72 ILE A CA 1
ATOM 551 C C . ILE A 1 72 ? -6.687 -4.611 -1.518 1.00 94.88 72 ILE A C 1
ATOM 553 O O . ILE A 1 72 ? -6.128 -4.033 -2.460 1.00 94.88 72 ILE A O 1
ATOM 557 N N . PRO A 1 73 ? -7.410 -5.729 -1.688 1.00 93.81 73 PRO A N 1
ATOM 558 C CA . PRO A 1 73 ? -7.617 -6.320 -2.998 1.00 93.81 73 PRO A CA 1
ATOM 559 C C . PRO A 1 73 ? -8.354 -5.373 -3.943 1.00 93.81 73 PRO A C 1
ATOM 561 O O . PRO A 1 73 ? -9.058 -4.445 -3.538 1.00 93.81 73 PRO A O 1
ATOM 564 N N . ALA A 1 74 ? -8.197 -5.623 -5.237 1.00 92.38 74 ALA A N 1
ATOM 565 C CA . ALA A 1 74 ? -8.959 -4.910 -6.242 1.00 92.38 74 ALA A CA 1
ATOM 566 C C . ALA A 1 74 ? -10.451 -5.243 -6.112 1.00 92.38 74 ALA A C 1
ATOM 568 O O . ALA A 1 74 ? -10.829 -6.411 -6.078 1.00 92.38 74 ALA A O 1
ATOM 569 N N . SER A 1 75 ? -11.299 -4.219 -6.101 1.00 89.62 75 SER A N 1
ATOM 570 C CA . SER A 1 75 ? -12.748 -4.379 -5.978 1.00 89.62 75 SER A CA 1
ATOM 571 C C . SER A 1 75 ? -13.486 -3.337 -6.817 1.00 89.62 75 SER A C 1
ATOM 573 O O . SER A 1 75 ? -12.970 -2.249 -7.077 1.00 89.62 75 SER A O 1
ATOM 575 N N . HIS A 1 76 ? -14.681 -3.687 -7.300 1.00 85.75 76 HIS A N 1
ATOM 576 C CA . HIS A 1 76 ? -15.558 -2.816 -8.100 1.00 85.75 76 HIS A CA 1
ATOM 577 C C . HIS A 1 76 ? -14.878 -2.123 -9.303 1.00 85.75 76 HIS A C 1
ATOM 579 O O . HIS A 1 76 ? -15.214 -0.994 -9.658 1.00 85.75 76 HIS A O 1
ATOM 585 N N . GLY A 1 77 ? -13.917 -2.799 -9.943 1.00 83.94 77 GLY A N 1
ATOM 586 C CA . GLY A 1 77 ? -13.165 -2.269 -11.089 1.00 83.94 77 GLY A CA 1
ATOM 587 C C . GLY A 1 77 ? -12.016 -1.320 -10.726 1.00 83.94 77 GLY A C 1
ATOM 588 O O . GLY A 1 77 ? -11.336 -0.820 -11.625 1.00 83.94 77 GLY A O 1
ATOM 589 N N . TYR A 1 78 ? -11.770 -1.092 -9.436 1.00 91.38 78 TYR A N 1
ATOM 590 C CA . TYR A 1 78 ? -10.633 -0.323 -8.942 1.00 91.38 78 TYR A CA 1
ATOM 591 C C . TYR A 1 78 ? -9.422 -1.210 -8.672 1.00 91.38 78 TYR A C 1
ATOM 593 O O . TYR A 1 78 ? -9.533 -2.424 -8.496 1.00 91.38 78 TYR A O 1
ATOM 601 N N . GLN A 1 79 ? -8.244 -0.596 -8.684 1.00 92.38 79 GLN A N 1
ATOM 602 C CA . GLN A 1 79 ? -6.985 -1.283 -8.415 1.00 92.38 79 GLN A CA 1
ATOM 603 C C . GLN A 1 79 ? -6.820 -1.682 -6.947 1.00 92.38 79 GLN A C 1
ATOM 605 O O . GLN A 1 79 ? -7.465 -1.123 -6.063 1.00 92.38 79 GLN A O 1
ATOM 610 N N . SER A 1 80 ? -5.922 -2.633 -6.705 1.00 95.19 80 SER A N 1
ATOM 611 C CA . SER A 1 80 ? -5.474 -3.006 -5.367 1.00 95.19 80 SER A CA 1
ATOM 612 C C . SER A 1 80 ? -4.522 -1.964 -4.774 1.00 95.19 80 SER A C 1
ATOM 614 O O . SER A 1 80 ? -3.863 -1.204 -5.497 1.00 95.19 80 SER A O 1
ATOM 616 N N . TYR A 1 81 ? -4.401 -1.969 -3.448 1.00 96.88 81 TYR A N 1
ATOM 617 C CA . TYR A 1 81 ? -3.526 -1.076 -2.692 1.00 96.88 81 TYR A CA 1
ATOM 618 C C . TYR A 1 81 ? -2.724 -1.830 -1.633 1.00 96.88 81 TYR A C 1
ATOM 620 O O . TYR A 1 81 ? -3.172 -2.842 -1.098 1.00 96.88 81 TYR A O 1
ATOM 628 N N . VAL A 1 82 ? -1.569 -1.276 -1.281 1.00 96.94 82 VAL A N 1
ATOM 629 C CA . VAL A 1 82 ? -0.966 -1.477 0.039 1.00 96.94 82 VAL A CA 1
ATOM 630 C C . VAL A 1 82 ? -1.211 -0.205 0.840 1.00 96.94 82 VAL A C 1
ATOM 632 O O . VAL A 1 82 ? -0.846 0.885 0.396 1.00 96.94 82 VAL A O 1
ATOM 635 N N . GLY A 1 83 ? -1.901 -0.343 1.970 1.00 95.94 83 GLY A N 1
ATOM 636 C CA . GLY A 1 83 ? -2.309 0.759 2.834 1.00 95.94 83 GLY A CA 1
ATOM 637 C C . GLY A 1 83 ? -1.661 0.685 4.212 1.00 95.94 83 GLY A C 1
ATOM 638 O O . GLY A 1 83 ? -1.549 -0.389 4.791 1.00 95.94 83 GLY A O 1
ATOM 639 N N . HIS A 1 84 ? -1.300 1.837 4.762 1.00 94.94 84 HIS A N 1
ATOM 640 C CA . HIS A 1 84 ? -0.673 2.017 6.060 1.00 94.94 84 HIS A CA 1
ATOM 641 C C . HIS A 1 84 ? -1.519 2.951 6.917 1.00 94.94 84 HIS A C 1
ATOM 643 O O . HIS A 1 84 ? -1.825 4.091 6.546 1.00 94.94 84 HIS A O 1
ATOM 649 N N . LEU A 1 85 ? -1.883 2.453 8.090 1.00 92.56 85 LEU A N 1
ATOM 650 C CA . LEU A 1 85 ? -2.379 3.276 9.173 1.00 92.56 85 LEU A CA 1
ATOM 651 C C . LEU A 1 85 ? -1.174 3.803 9.949 1.00 92.56 85 LEU A C 1
ATOM 653 O O . LEU A 1 85 ? -0.415 3.013 10.503 1.00 92.56 85 LEU A O 1
ATOM 657 N N . ASN A 1 86 ? -1.004 5.122 9.983 1.00 87.81 86 ASN A N 1
ATOM 658 C CA . ASN A 1 86 ? 0.106 5.742 10.702 1.00 87.81 86 ASN A CA 1
ATOM 659 C C . ASN A 1 86 ? -0.017 5.522 12.226 1.00 87.81 86 ASN A C 1
ATOM 661 O O . ASN A 1 86 ? -1.136 5.444 12.743 1.00 87.81 86 ASN A O 1
ATOM 665 N N . PRO A 1 87 ? 1.109 5.461 12.963 1.00 83.69 87 PRO A N 1
ATOM 666 C CA . PRO A 1 87 ? 1.094 5.405 14.425 1.00 83.69 87 PRO A CA 1
ATOM 667 C C . PRO A 1 87 ? 0.526 6.690 15.051 1.00 83.69 87 PRO A C 1
ATOM 669 O O . PRO A 1 87 ? 0.490 7.746 14.417 1.00 83.69 87 PRO A O 1
ATOM 672 N N . GLY A 1 88 ? 0.130 6.606 16.325 1.00 83.69 88 GLY A N 1
ATOM 673 C CA . GLY A 1 88 ? -0.264 7.767 17.133 1.00 83.69 88 GLY A CA 1
ATOM 674 C C . GLY A 1 88 ? -1.695 8.262 16.909 1.00 83.69 88 GLY A C 1
ATOM 675 O O . GLY A 1 88 ? -2.041 9.363 17.336 1.00 83.69 88 GLY A O 1
ATOM 676 N N . VAL A 1 89 ? -2.548 7.474 16.246 1.00 89.38 89 VAL A N 1
ATOM 677 C CA . VAL A 1 89 ? -3.970 7.807 16.102 1.00 89.38 89 VAL A CA 1
ATOM 678 C C . VAL A 1 89 ? -4.710 7.433 17.383 1.00 89.38 89 VAL A C 1
ATOM 680 O O . VAL A 1 89 ? -4.886 6.254 17.687 1.00 89.38 89 VAL A O 1
ATOM 683 N N . ILE A 1 90 ? -5.187 8.448 18.103 1.00 91.75 90 ILE A N 1
ATOM 684 C CA . ILE A 1 90 ? -6.031 8.293 19.292 1.00 91.75 90 ILE A CA 1
ATOM 685 C C . ILE A 1 90 ? -7.474 8.624 18.909 1.00 91.75 90 ILE A C 1
ATOM 687 O O . ILE A 1 90 ? -7.753 9.709 18.396 1.00 91.75 90 ILE A O 1
ATOM 691 N N . LEU A 1 91 ? -8.384 7.685 19.158 1.00 92.75 91 LEU A N 1
ATOM 692 C CA . LEU A 1 91 ? -9.817 7.846 18.943 1.00 92.75 91 LEU A CA 1
ATOM 693 C C . LEU A 1 91 ? -10.488 8.306 20.235 1.00 92.75 91 LEU A C 1
ATOM 695 O O . LEU A 1 91 ? -10.401 7.621 21.257 1.00 92.75 91 LEU A O 1
ATOM 699 N N . ALA A 1 92 ? -11.200 9.429 20.191 1.00 94.00 92 ALA A N 1
ATOM 700 C CA . ALA A 1 92 ? -11.947 9.911 21.349 1.00 94.00 92 ALA A CA 1
ATOM 701 C C . ALA A 1 92 ? -13.107 8.952 21.719 1.00 94.00 92 ALA A C 1
ATOM 703 O O . ALA A 1 92 ? -13.684 8.333 20.817 1.00 94.00 92 ALA A O 1
ATOM 704 N N . PRO A 1 93 ? -13.461 8.822 23.015 1.00 93.88 93 PRO A N 1
ATOM 705 C CA . PRO A 1 93 ? -14.569 7.979 23.476 1.00 93.88 93 PRO A CA 1
ATOM 706 C C . PRO A 1 93 ? -15.868 8.244 22.722 1.00 93.88 93 PRO A C 1
ATOM 708 O O . PRO A 1 93 ? -16.196 9.401 22.476 1.00 93.88 93 PRO A O 1
ATOM 711 N N . ASP A 1 94 ? -16.618 7.197 22.385 1.00 92.00 94 ASP A N 1
ATOM 712 C CA . ASP A 1 94 ? -17.959 7.297 21.795 1.00 92.00 94 ASP A CA 1
ATOM 713 C C . ASP A 1 94 ? -18.080 8.196 20.545 1.00 92.00 94 ASP A C 1
ATOM 715 O O . ASP A 1 94 ? -19.179 8.628 20.180 1.00 92.00 94 ASP A O 1
ATOM 719 N N . THR A 1 95 ? -16.998 8.421 19.796 1.00 94.50 95 THR A N 1
ATOM 720 C CA . THR A 1 95 ? -17.005 9.262 18.583 1.00 94.50 95 THR A CA 1
ATOM 721 C C . THR A 1 95 ? -16.729 8.475 17.309 1.00 94.50 95 THR A C 1
ATOM 723 O O . THR A 1 95 ? -16.115 7.407 17.328 1.00 94.50 95 THR A O 1
ATOM 726 N N . VAL A 1 96 ? -17.206 9.014 16.183 1.00 96.75 96 VAL A N 1
ATOM 727 C CA . VAL A 1 96 ? -16.736 8.621 14.851 1.00 96.75 96 VAL A CA 1
ATOM 728 C C . VAL A 1 96 ? -15.667 9.615 14.432 1.00 96.75 96 VAL A C 1
ATOM 730 O O . VAL A 1 96 ? -15.936 10.813 14.354 1.00 96.75 96 VAL A O 1
ATOM 733 N N . GLN A 1 97 ? -14.472 9.119 14.141 1.00 96.50 97 GLN A N 1
ATOM 734 C CA . GLN A 1 97 ? -13.351 9.932 13.692 1.00 96.50 97 GLN A CA 1
ATOM 735 C C . GLN A 1 97 ? -12.981 9.565 12.258 1.00 96.5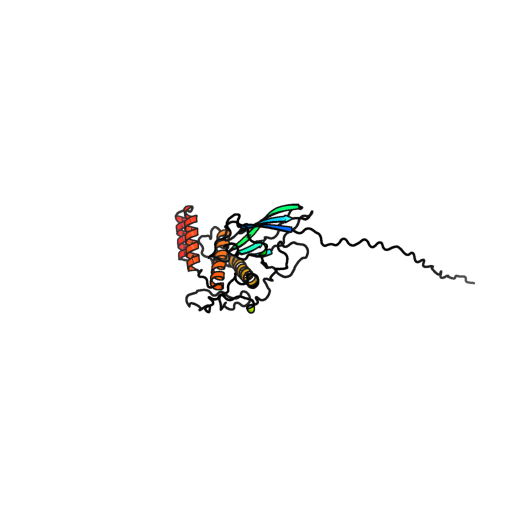0 97 GLN A C 1
ATOM 737 O O . GLN A 1 97 ? -12.985 8.389 11.887 1.00 96.50 97 GLN A O 1
ATOM 742 N N . SER A 1 98 ? -12.654 10.585 11.462 1.00 96.81 98 SER A N 1
ATOM 743 C CA . SER A 1 98 ? -12.047 10.381 10.147 1.00 96.81 98 SER A CA 1
ATOM 744 C C . SER A 1 98 ? -10.535 10.237 10.299 1.00 96.81 98 SER A C 1
ATOM 746 O O . SER A 1 98 ? -9.897 11.047 10.972 1.00 96.81 98 SER A O 1
ATOM 748 N N . VAL A 1 99 ? -9.969 9.188 9.712 1.00 96.38 99 VAL A N 1
ATOM 749 C CA . VAL A 1 99 ? -8.544 8.864 9.809 1.00 96.38 99 VAL A CA 1
ATOM 750 C C . VAL A 1 99 ? -8.000 8.609 8.404 1.00 96.38 99 VAL A C 1
ATOM 752 O O . VAL A 1 99 ? -8.580 7.804 7.672 1.00 96.38 99 VAL A O 1
ATOM 755 N N . PRO A 1 100 ? -6.914 9.285 7.989 1.00 96.94 100 PRO A N 1
ATOM 756 C CA . PRO A 1 100 ? -6.321 9.046 6.682 1.00 96.94 100 PRO A CA 1
ATOM 757 C C . PRO A 1 100 ? -5.614 7.689 6.657 1.00 96.94 100 PRO A C 1
ATOM 759 O O . PRO A 1 100 ? -4.811 7.376 7.535 1.00 96.94 100 PRO A O 1
ATOM 762 N N . LEU A 1 101 ? -5.878 6.911 5.612 1.00 96.56 101 LEU A N 1
ATOM 763 C CA . LEU A 1 101 ? -5.077 5.755 5.242 1.00 96.56 101 LEU A CA 1
ATOM 764 C C . LEU A 1 101 ? -4.076 6.181 4.170 1.00 96.56 101 LEU A C 1
ATOM 766 O O . LEU A 1 101 ? -4.461 6.644 3.088 1.00 96.56 101 LEU A O 1
ATOM 770 N N . MET A 1 102 ? -2.794 6.032 4.483 1.00 96.50 102 MET A N 1
ATOM 771 C CA . MET A 1 102 ? -1.706 6.306 3.551 1.00 96.50 102 MET A CA 1
ATOM 772 C C . MET A 1 102 ? -1.408 5.057 2.723 1.00 96.50 102 MET A C 1
ATOM 774 O O . MET A 1 102 ? -1.738 3.966 3.159 1.00 96.50 102 MET A O 1
ATOM 778 N N . GLY A 1 103 ? -0.808 5.160 1.543 1.00 96.44 103 GLY A N 1
ATOM 779 C CA . GLY A 1 103 ? -0.429 3.962 0.797 1.00 96.44 103 GLY A CA 1
ATOM 780 C C . GLY A 1 103 ? -0.121 4.186 -0.670 1.00 96.44 103 GLY A C 1
ATOM 781 O O . GLY A 1 103 ? 0.058 5.323 -1.119 1.00 96.44 103 GLY A O 1
ATOM 782 N N . TYR A 1 104 ? -0.085 3.070 -1.394 1.00 97.06 104 TYR A N 1
ATOM 783 C CA . TYR A 1 104 ? 0.258 2.999 -2.809 1.00 97.06 104 TYR A CA 1
ATOM 784 C C . TYR A 1 104 ? -0.646 2.029 -3.542 1.00 97.06 104 TYR A C 1
ATOM 786 O O . TYR A 1 104 ? -1.028 0.964 -3.055 1.00 97.06 104 TYR A O 1
ATOM 794 N N . CYS A 1 105 ? -0.925 2.401 -4.770 1.00 95.12 105 CYS A N 1
ATOM 795 C CA . CYS A 1 105 ? -1.554 1.580 -5.770 1.00 95.12 105 CYS A CA 1
ATOM 796 C C . CYS A 1 105 ? -0.612 0.490 -6.275 1.00 95.12 105 CYS A C 1
ATOM 798 O O . CYS A 1 105 ? 0.568 0.749 -6.502 1.00 95.12 105 CYS A O 1
ATOM 800 N N . THR A 1 106 ? -1.140 -0.706 -6.527 1.00 94.75 106 THR A N 1
ATOM 801 C CA . THR A 1 106 ? -0.332 -1.857 -6.971 1.00 94.75 106 THR A CA 1
ATOM 802 C C . THR A 1 106 ? -0.665 -2.352 -8.382 1.00 94.75 106 THR A C 1
ATOM 804 O O . THR A 1 106 ? -0.008 -3.270 -8.858 1.00 94.75 106 THR A O 1
ATOM 807 N N . ASP A 1 107 ? -1.614 -1.734 -9.100 1.00 91.25 107 ASP A N 1
ATOM 808 C CA . ASP A 1 107 ? -1.934 -2.096 -10.493 1.00 91.25 107 ASP A CA 1
ATOM 809 C C . ASP A 1 107 ? -2.156 -0.857 -11.372 1.00 91.25 107 ASP A C 1
ATOM 811 O O . ASP A 1 107 ? -3.257 -0.312 -11.450 1.00 91.25 107 ASP A O 1
ATOM 815 N N . VAL A 1 108 ? -1.114 -0.448 -12.101 1.00 89.75 108 VAL A N 1
ATOM 816 C CA . VAL A 1 108 ? -1.131 0.728 -12.992 1.00 89.75 108 VAL A CA 1
ATOM 817 C C . VAL A 1 108 ? -2.196 0.664 -14.095 1.00 89.75 108 VAL A C 1
ATOM 819 O O . VAL A 1 108 ? -2.577 1.699 -14.644 1.00 89.75 108 VAL A O 1
ATOM 822 N N . HIS A 1 109 ? -2.687 -0.532 -14.431 1.00 88.44 109 HIS A N 1
ATOM 823 C CA . HIS A 1 109 ? -3.658 -0.742 -15.506 1.00 88.44 109 HIS A CA 1
ATOM 824 C C . HIS A 1 109 ? -5.109 -0.614 -15.042 1.00 88.44 109 HIS A C 1
ATOM 826 O O . HIS A 1 109 ? -6.027 -0.691 -15.860 1.00 88.44 109 HIS A O 1
ATOM 832 N N . ARG A 1 110 ? -5.335 -0.424 -13.741 1.00 90.38 110 ARG A N 1
ATOM 833 C CA . ARG A 1 110 ? -6.658 -0.202 -13.161 1.00 90.38 110 ARG A CA 1
ATOM 834 C C . ARG A 1 110 ? -6.735 1.195 -12.561 1.00 90.38 110 ARG A C 1
ATOM 836 O O . ARG A 1 110 ? -5.747 1.776 -12.123 1.00 90.38 110 ARG A O 1
ATOM 843 N N . MET A 1 111 ? -7.933 1.769 -12.570 1.00 91.31 111 MET A N 1
ATOM 844 C CA . MET A 1 111 ? -8.134 3.109 -12.026 1.00 91.31 111 MET A CA 1
ATOM 845 C C . MET A 1 111 ? -8.061 3.089 -10.495 1.00 91.31 111 MET A C 1
ATOM 847 O O . MET A 1 111 ? -8.494 2.113 -9.876 1.00 91.31 111 MET A O 1
ATOM 851 N N . PRO A 1 112 ? -7.558 4.160 -9.856 1.00 93.75 112 PRO A N 1
ATOM 852 C CA . PRO A 1 112 ? -7.713 4.313 -8.418 1.00 93.75 112 PRO A CA 1
ATOM 853 C C . PRO A 1 112 ? -9.200 4.442 -8.065 1.00 93.75 112 PRO A C 1
ATOM 855 O O . PRO A 1 112 ? -9.992 4.972 -8.852 1.00 93.75 112 PRO A O 1
ATOM 858 N N . ALA A 1 113 ? -9.572 3.974 -6.875 1.00 93.44 113 ALA A N 1
ATOM 859 C CA . ALA A 1 113 ? -10.889 4.190 -6.299 1.00 93.44 113 ALA A CA 1
ATOM 860 C C . ALA A 1 113 ? -11.205 5.684 -6.287 1.00 93.44 113 ALA A C 1
ATOM 862 O O . ALA A 1 113 ? -10.481 6.475 -5.682 1.00 93.44 113 ALA A O 1
ATOM 863 N N . LYS A 1 114 ? -12.271 6.070 -6.998 1.00 93.12 114 LYS A N 1
ATOM 864 C CA . LYS A 1 114 ? -12.694 7.470 -7.127 1.00 93.12 114 LYS A CA 1
ATOM 865 C C . LYS A 1 114 ? -12.947 8.094 -5.754 1.00 93.12 114 LYS A C 1
ATOM 867 O O . LYS A 1 114 ? -13.299 7.397 -4.806 1.00 93.12 114 LYS A O 1
ATOM 872 N N . GLY A 1 115 ? -12.832 9.420 -5.681 1.00 95.12 115 GLY A N 1
ATOM 873 C CA . GLY A 1 115 ? -13.222 10.187 -4.498 1.00 95.12 115 GLY A CA 1
ATOM 874 C C . GLY A 1 115 ? -14.634 9.816 -4.030 1.00 95.12 115 GLY A C 1
ATOM 875 O O . GLY A 1 115 ? -15.582 9.930 -4.805 1.00 95.12 115 GLY A O 1
ATOM 876 N N . GLY A 1 116 ? -14.764 9.345 -2.789 1.00 93.12 116 GLY A N 1
ATOM 877 C CA . GLY A 1 116 ? -16.040 8.936 -2.193 1.00 93.12 116 GLY A CA 1
ATOM 878 C C . GLY A 1 116 ? -16.513 7.525 -2.559 1.00 93.12 116 GLY A C 1
ATOM 879 O O . GLY A 1 116 ? -17.551 7.098 -2.059 1.00 93.12 116 GLY A O 1
ATOM 880 N N . ALA A 1 117 ? -15.786 6.782 -3.400 1.00 93.50 117 ALA A N 1
ATOM 881 C CA . ALA A 1 117 ? -16.112 5.386 -3.679 1.00 93.50 117 ALA A CA 1
ATOM 882 C C . ALA A 1 117 ? -15.788 4.513 -2.461 1.00 93.50 117 ALA A C 1
ATOM 884 O O . ALA A 1 117 ? -14.709 4.633 -1.883 1.00 93.50 117 ALA A O 1
ATOM 885 N N . SER A 1 118 ? -16.707 3.624 -2.085 1.00 93.12 118 SER A N 1
ATOM 886 C CA . SER A 1 118 ? -16.484 2.695 -0.977 1.00 93.12 118 SER A CA 1
ATOM 887 C C . SER A 1 118 ? -15.453 1.629 -1.356 1.00 93.12 118 SER A C 1
ATOM 889 O O . SER A 1 118 ? -15.479 1.097 -2.467 1.00 93.12 118 SER A O 1
ATOM 891 N N . LEU A 1 119 ? -14.549 1.332 -0.425 1.00 92.62 119 LEU A N 1
ATOM 892 C CA . LEU A 1 119 ? -13.660 0.174 -0.473 1.00 92.62 119 LEU A CA 1
ATOM 893 C C . LEU A 1 119 ? -14.278 -0.952 0.366 1.00 92.62 119 LEU A C 1
ATOM 895 O O . LEU A 1 119 ? -14.688 -0.694 1.497 1.00 92.62 119 LEU A O 1
ATOM 899 N N . ALA A 1 120 ? -14.329 -2.171 -0.178 1.00 91.25 120 ALA A N 1
ATOM 900 C CA . ALA A 1 120 ? -14.861 -3.357 0.500 1.00 91.25 120 ALA A CA 1
ATOM 901 C C . ALA A 1 120 ? -13.925 -3.767 1.646 1.00 91.25 120 ALA A C 1
ATOM 903 O O . ALA A 1 120 ? -12.860 -4.325 1.402 1.00 91.25 120 ALA A O 1
ATOM 904 N N . ILE A 1 121 ? -14.276 -3.409 2.882 1.00 90.62 121 ILE A N 1
ATOM 905 C CA . ILE A 1 121 ? -13.441 -3.589 4.085 1.00 90.62 121 ILE A CA 1
ATOM 906 C C . ILE A 1 121 ? -13.310 -5.069 4.452 1.00 90.62 121 ILE A C 1
ATOM 908 O O . ILE A 1 121 ? -12.284 -5.492 4.978 1.00 90.62 121 ILE A O 1
ATOM 912 N N . GLU A 1 122 ? -14.351 -5.844 4.175 1.00 89.06 122 GLU A N 1
ATOM 913 C CA . GLU A 1 122 ? -14.448 -7.282 4.407 1.00 89.06 122 GLU A CA 1
ATOM 914 C C . GLU A 1 122 ? -13.363 -8.090 3.685 1.00 89.06 122 GLU A C 1
ATOM 916 O O . GLU A 1 122 ? -12.985 -9.153 4.168 1.00 89.06 122 GLU A O 1
ATOM 921 N N . ASP A 1 123 ? -12.820 -7.559 2.588 1.00 90.00 123 ASP A N 1
ATOM 922 C CA . ASP A 1 123 ? -11.788 -8.221 1.787 1.00 90.00 123 ASP A CA 1
ATOM 923 C C . ASP A 1 123 ? -10.364 -7.812 2.199 1.00 90.00 123 ASP A C 1
ATOM 925 O O . ASP A 1 123 ? -9.380 -8.286 1.626 1.00 90.00 123 ASP A O 1
ATOM 929 N N . TRP A 1 124 ? -10.214 -6.884 3.149 1.00 92.75 124 TRP A N 1
ATOM 930 C CA . TRP A 1 124 ? -8.901 -6.359 3.514 1.00 92.75 124 TRP A CA 1
ATOM 931 C C . TRP A 1 124 ? -8.119 -7.380 4.322 1.00 92.75 124 TRP A C 1
ATOM 933 O O . TRP A 1 124 ? -8.584 -7.922 5.324 1.00 92.75 124 TRP A O 1
ATOM 943 N N . ILE A 1 125 ? -6.865 -7.560 3.934 1.00 92.25 125 ILE A N 1
ATOM 944 C CA . ILE A 1 125 ? -5.968 -8.514 4.566 1.00 92.25 125 ILE A CA 1
ATOM 945 C C . ILE A 1 125 ? -5.001 -7.738 5.449 1.00 92.25 125 ILE A C 1
ATOM 947 O O . ILE A 1 125 ? -4.207 -6.924 4.970 1.00 92.25 125 ILE A O 1
ATOM 951 N N . LEU A 1 126 ? -5.071 -7.980 6.758 1.00 91.44 126 LEU A N 1
ATOM 952 C CA . LEU A 1 126 ? -4.121 -7.419 7.714 1.00 91.44 126 LEU A CA 1
ATOM 953 C C . LEU A 1 126 ? -2.765 -8.108 7.529 1.00 91.44 126 LEU A C 1
ATOM 955 O O . LEU A 1 126 ? -2.645 -9.312 7.755 1.00 91.44 126 LEU A O 1
ATOM 959 N N . VAL A 1 127 ? -1.732 -7.338 7.199 1.00 89.38 127 VAL A N 1
ATOM 960 C CA . VAL A 1 127 ? -0.364 -7.845 7.084 1.00 89.38 127 VAL A CA 1
ATOM 961 C C . VAL A 1 127 ? 0.477 -7.255 8.209 1.00 89.38 127 VAL A C 1
ATOM 963 O O . VAL A 1 127 ? 0.891 -6.097 8.168 1.00 89.38 127 VAL A O 1
ATOM 966 N N . ALA A 1 128 ? 0.687 -8.043 9.262 1.00 81.81 128 ALA A N 1
ATOM 967 C CA . ALA A 1 128 ? 1.431 -7.620 10.445 1.00 81.81 128 ALA A CA 1
ATOM 968 C C . ALA A 1 128 ? 2.058 -8.816 11.182 1.00 81.81 128 ALA A C 1
ATOM 970 O O . ALA A 1 128 ? 1.439 -9.885 11.209 1.00 81.81 128 ALA A O 1
ATOM 971 N N . PRO A 1 129 ? 3.234 -8.640 11.821 1.00 70.69 129 PRO A N 1
ATOM 972 C CA . PRO A 1 129 ? 3.863 -9.700 12.604 1.00 70.69 129 PRO A CA 1
ATOM 973 C C . PRO A 1 129 ? 2.981 -10.163 13.776 1.00 70.69 129 PRO A C 1
ATOM 975 O O . PRO A 1 129 ? 2.122 -9.427 14.286 1.00 70.69 129 PRO A O 1
ATOM 978 N N . LEU A 1 130 ? 3.205 -11.411 14.199 1.00 61.16 130 LEU A N 1
ATOM 979 C CA . LEU A 1 130 ? 2.641 -11.996 15.421 1.00 61.16 130 LEU A CA 1
ATOM 980 C C . LEU A 1 130 ? 3.118 -11.212 16.667 1.00 61.16 130 LEU A C 1
ATOM 982 O O . LEU A 1 130 ? 4.163 -10.573 16.625 1.00 61.16 130 LEU A O 1
ATOM 986 N N . PRO A 1 131 ? 2.298 -11.137 17.730 1.00 63.69 131 PRO A N 1
ATOM 987 C CA . PRO A 1 131 ? 2.069 -9.888 18.456 1.00 63.69 131 PRO A CA 1
ATOM 988 C C . PRO A 1 131 ? 3.218 -9.451 19.375 1.00 63.69 131 PRO A C 1
ATOM 990 O O . PRO A 1 131 ? 3.637 -10.224 20.229 1.00 63.69 131 PRO A O 1
ATOM 993 N N . ASP A 1 132 ? 3.570 -8.161 19.302 1.00 51.22 132 ASP A N 1
ATOM 994 C CA . ASP A 1 132 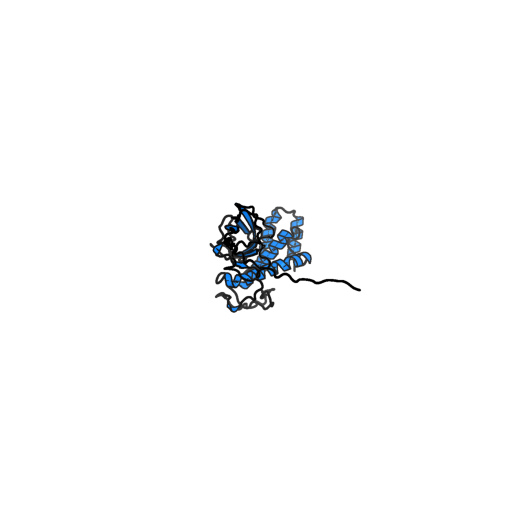? 4.235 -7.412 20.375 1.00 51.22 132 ASP A CA 1
ATOM 995 C C . ASP A 1 132 ? 3.250 -6.360 20.928 1.00 51.22 132 ASP A C 1
ATOM 997 O O . ASP A 1 132 ? 2.845 -5.436 20.226 1.00 51.22 132 ASP A O 1
ATOM 1001 N N . SER A 1 133 ? 2.866 -6.515 22.199 1.00 52.53 133 SER A N 1
ATOM 1002 C CA . SER A 1 133 ? 1.964 -5.671 23.014 1.00 52.53 133 SER A CA 1
ATOM 1003 C C . SER A 1 133 ? 0.444 -5.917 22.933 1.00 52.53 133 SER A C 1
ATOM 1005 O O . SER A 1 133 ? -0.205 -5.813 21.896 1.00 52.53 133 SER A O 1
ATOM 1007 N N . MET A 1 134 ? -0.141 -6.179 24.111 1.00 53.31 134 MET A N 1
ATOM 1008 C CA . MET A 1 134 ? -1.566 -6.459 24.357 1.00 53.31 134 MET A CA 1
ATOM 1009 C C . MET A 1 134 ? -2.453 -5.206 24.506 1.00 53.31 134 MET A C 1
ATOM 1011 O O . MET A 1 134 ? -3.639 -5.342 24.794 1.00 53.31 134 MET A O 1
ATOM 1015 N N . MET A 1 135 ? -1.907 -3.991 24.383 1.00 55.22 135 MET A N 1
ATOM 1016 C CA . MET A 1 135 ? -2.614 -2.771 24.821 1.00 55.22 135 MET A CA 1
ATOM 1017 C C . MET A 1 135 ? -3.222 -1.923 23.698 1.00 55.22 135 MET A C 1
ATOM 1019 O O . MET A 1 135 ? -4.024 -1.041 23.993 1.00 55.22 135 MET A O 1
ATOM 1023 N N . ALA A 1 136 ? -2.882 -2.170 22.434 1.00 65.69 136 ALA A N 1
ATOM 1024 C CA . ALA A 1 136 ? -3.267 -1.290 21.334 1.00 65.69 136 ALA A CA 1
ATOM 1025 C C . ALA A 1 136 ? -4.091 -2.027 20.261 1.00 65.69 136 ALA A C 1
ATOM 1027 O O . ALA A 1 136 ? -3.897 -3.219 20.000 1.00 65.69 136 ALA A O 1
ATOM 1028 N N . TYR A 1 137 ? -5.056 -1.322 19.660 1.00 75.44 137 TYR A N 1
ATOM 1029 C CA . TYR A 1 137 ? -6.081 -1.934 18.811 1.00 75.44 137 TYR A CA 1
ATOM 1030 C C . TYR A 1 137 ? -5.711 -1.914 17.326 1.00 75.44 137 TYR A C 1
ATOM 1032 O O . TYR A 1 137 ? -5.228 -0.915 16.795 1.00 75.44 137 TYR A O 1
ATOM 1040 N N . ARG A 1 138 ? -6.018 -3.013 16.629 1.00 78.81 138 ARG A N 1
ATOM 1041 C CA . ARG A 1 138 ? -6.011 -3.089 15.159 1.00 78.81 138 ARG A CA 1
ATOM 1042 C C . ARG A 1 138 ? -7.436 -2.941 14.629 1.00 78.81 138 ARG A C 1
ATOM 1044 O O . ARG A 1 138 ? -8.374 -3.416 15.267 1.00 78.81 138 ARG A O 1
ATOM 1051 N N . LEU A 1 139 ? -7.593 -2.297 13.470 1.00 82.44 139 LEU A N 1
ATOM 1052 C CA . LEU A 1 139 ? -8.915 -2.030 12.884 1.00 82.44 139 LEU A CA 1
ATOM 1053 C C . LEU A 1 139 ? -9.578 -3.282 12.309 1.00 82.44 139 LEU A C 1
ATOM 1055 O O . LEU A 1 139 ? -10.792 -3.427 12.406 1.00 82.44 139 LEU A O 1
ATOM 1059 N N . ILE A 1 140 ? -8.781 -4.179 11.730 1.00 79.62 140 ILE A N 1
ATOM 1060 C CA . ILE A 1 140 ? -9.245 -5.456 11.185 1.00 79.62 140 ILE A CA 1
ATOM 1061 C C . ILE A 1 140 ? -8.736 -6.576 12.088 1.00 79.62 140 ILE A C 1
ATOM 1063 O O . ILE A 1 140 ? -7.583 -6.567 12.529 1.00 79.62 140 ILE A O 1
ATOM 1067 N N . GLN A 1 141 ? -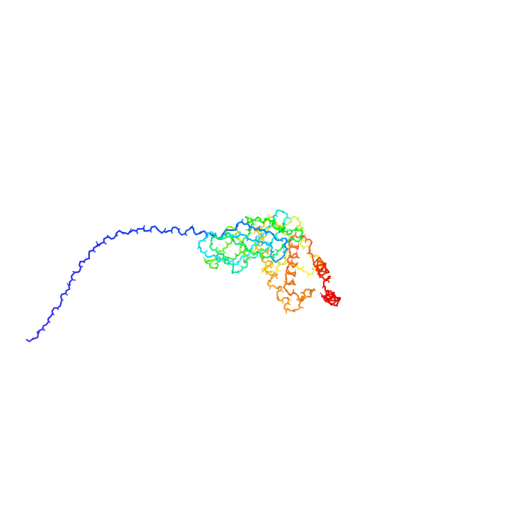9.631 -7.507 12.419 1.00 67.50 141 GLN A N 1
ATOM 1068 C CA . GLN A 1 141 ? -9.351 -8.582 13.366 1.00 67.50 141 GLN A CA 1
ATOM 1069 C C . GLN A 1 141 ? -8.430 -9.658 12.752 1.00 67.50 141 GLN A C 1
ATOM 1071 O O . GLN A 1 141 ? -8.412 -9.835 11.536 1.00 67.50 141 GLN A O 1
ATOM 1076 N N . PRO A 1 142 ? -7.691 -10.430 13.573 1.00 59.22 142 PRO A N 1
ATOM 1077 C CA . PRO A 1 142 ? -6.662 -11.363 13.100 1.00 59.22 142 PRO A CA 1
ATOM 1078 C C . PRO A 1 142 ? -7.141 -12.581 12.293 1.00 59.22 142 PRO A C 1
ATOM 1080 O O . PRO A 1 142 ? -6.291 -13.367 11.878 1.00 59.22 142 PRO A O 1
ATOM 1083 N N . GLY A 1 143 ? -8.453 -12.777 12.098 1.00 60.28 143 GLY A N 1
ATOM 1084 C CA . GLY A 1 143 ? -8.997 -13.928 11.358 1.00 60.28 143 GLY A CA 1
ATOM 1085 C C . GLY A 1 143 ? -8.444 -14.033 9.932 1.00 60.28 143 GLY A C 1
ATOM 1086 O O . GLY A 1 143 ? -8.160 -15.135 9.459 1.00 60.28 143 GLY A O 1
ATOM 1087 N N . ASP A 1 144 ? -8.164 -12.876 9.322 1.00 63.28 144 ASP A N 1
ATOM 1088 C CA . ASP A 1 144 ? -7.571 -12.726 7.989 1.00 63.28 144 ASP A CA 1
ATOM 1089 C C . ASP A 1 144 ? -6.156 -12.142 7.993 1.00 63.28 144 ASP A C 1
ATOM 1091 O O . ASP A 1 144 ? -5.728 -11.491 7.043 1.00 63.28 144 ASP A O 1
ATOM 1095 N N . ARG A 1 145 ? -5.396 -12.382 9.068 1.00 77.12 145 ARG A N 1
ATOM 1096 C CA . ARG A 1 145 ? -4.007 -11.925 9.168 1.00 77.12 145 ARG A CA 1
ATOM 1097 C C . ARG A 1 145 ? -3.048 -12.809 8.370 1.00 77.12 145 ARG A C 1
ATOM 1099 O O . ARG A 1 145 ? -3.107 -14.035 8.462 1.00 77.12 145 ARG A O 1
ATOM 1106 N N . VAL A 1 146 ? -2.082 -12.167 7.719 1.00 82.31 146 VAL A N 1
ATOM 1107 C CA . VAL A 1 146 ? -0.887 -12.804 7.154 1.00 82.31 146 VAL A CA 1
ATOM 1108 C C . VAL A 1 146 ? 0.365 -12.186 7.790 1.00 82.31 146 VAL A C 1
ATOM 1110 O O . VAL A 1 146 ? 0.416 -10.978 8.025 1.00 82.31 146 VAL A O 1
ATOM 1113 N N . ASP A 1 147 ? 1.358 -13.011 8.121 1.00 80.44 147 ASP A N 1
ATOM 1114 C CA . ASP A 1 147 ? 2.643 -12.543 8.651 1.00 80.44 147 ASP A CA 1
ATOM 1115 C C . ASP A 1 147 ? 3.529 -12.021 7.496 1.00 80.44 147 ASP A C 1
ATOM 1117 O O . ASP A 1 147 ? 3.816 -12.799 6.584 1.00 80.44 147 ASP A O 1
ATOM 1121 N N . PRO A 1 148 ? 3.963 -10.743 7.497 1.00 73.00 148 PRO A N 1
ATOM 1122 C CA . PRO A 1 148 ? 4.839 -10.191 6.459 1.00 73.00 148 PRO A CA 1
ATOM 1123 C C . PRO A 1 148 ? 6.240 -10.804 6.438 1.00 73.00 148 PRO A C 1
ATOM 1125 O O . PRO A 1 148 ? 6.912 -10.701 5.415 1.00 73.00 148 PRO A O 1
ATOM 1128 N N . TYR A 1 149 ? 6.696 -11.381 7.552 1.00 72.75 149 TYR A N 1
ATOM 1129 C CA . TYR A 1 149 ? 8.038 -11.957 7.688 1.00 72.75 149 TYR A CA 1
ATOM 1130 C C . TYR A 1 149 ? 8.020 -13.488 7.715 1.00 72.75 149 TYR A C 1
ATOM 1132 O O . TYR A 1 149 ? 9.066 -14.122 7.861 1.00 72.75 149 TYR A O 1
ATOM 1140 N N . GLY A 1 150 ? 6.838 -14.096 7.580 1.00 69.88 150 GLY A N 1
ATOM 1141 C CA . GLY A 1 150 ? 6.730 -15.526 7.337 1.00 69.88 150 GLY A CA 1
ATOM 1142 C C . GLY A 1 150 ? 7.290 -15.878 5.954 1.00 69.88 150 GLY A C 1
ATOM 1143 O O . GLY A 1 150 ? 7.220 -15.054 5.041 1.00 69.88 150 GLY A O 1
ATOM 1144 N N . PRO A 1 151 ? 7.827 -17.096 5.759 1.00 68.19 151 PRO A N 1
ATOM 1145 C CA . PRO A 1 151 ? 8.260 -17.522 4.436 1.00 68.19 151 PRO A CA 1
ATOM 1146 C C . PRO A 1 151 ? 7.076 -17.440 3.468 1.00 68.19 151 PRO A C 1
ATOM 1148 O O . PRO A 1 151 ? 6.018 -18.016 3.728 1.00 68.19 151 PRO A O 1
ATOM 1151 N N . VAL A 1 152 ? 7.257 -16.740 2.345 1.00 75.06 152 VAL A N 1
ATOM 1152 C CA . VAL A 1 152 ? 6.265 -16.739 1.265 1.00 75.06 152 VAL A CA 1
ATOM 1153 C C . VAL A 1 152 ? 6.127 -18.173 0.757 1.00 75.06 152 VAL A C 1
ATOM 1155 O O . VAL A 1 152 ? 7.059 -18.718 0.156 1.00 75.06 152 VAL A O 1
ATOM 1158 N N . ASP A 1 153 ? 4.971 -18.799 0.994 1.00 78.44 153 ASP A N 1
ATOM 1159 C CA . ASP A 1 153 ? 4.692 -20.132 0.468 1.00 78.44 153 ASP A CA 1
ATOM 1160 C C . ASP A 1 153 ? 4.478 -20.050 -1.044 1.00 78.44 153 ASP A C 1
ATOM 1162 O O . ASP A 1 153 ? 3.372 -19.839 -1.541 1.00 78.44 153 ASP A O 1
ATOM 1166 N N . ARG A 1 154 ? 5.567 -20.243 -1.791 1.00 83.25 154 ARG A N 1
ATOM 1167 C CA . ARG A 1 154 ? 5.565 -20.207 -3.257 1.00 83.25 154 ARG A CA 1
ATOM 1168 C C . ARG A 1 154 ? 4.587 -21.209 -3.874 1.00 83.25 154 ARG A C 1
ATOM 1170 O O . ARG A 1 154 ? 4.158 -20.996 -5.000 1.00 83.25 154 ARG A O 1
ATOM 1177 N N . ARG A 1 155 ? 4.232 -22.291 -3.166 1.00 79.69 155 ARG A N 1
ATOM 1178 C CA . ARG A 1 155 ? 3.295 -23.319 -3.652 1.00 79.69 155 ARG A CA 1
ATOM 1179 C C . ARG A 1 155 ? 1.836 -22.894 -3.521 1.00 79.69 155 ARG A C 1
ATOM 1181 O O . ARG A 1 155 ? 1.000 -23.430 -4.239 1.00 79.69 155 ARG A O 1
ATOM 1188 N N . ALA A 1 156 ? 1.542 -21.963 -2.616 1.00 79.75 156 ALA A N 1
ATOM 1189 C CA . ALA A 1 156 ? 0.208 -21.404 -2.426 1.00 79.75 156 ALA A CA 1
ATOM 1190 C C . ALA A 1 156 ? -0.113 -20.285 -3.433 1.00 79.75 156 ALA A C 1
ATOM 1192 O O . ALA A 1 156 ? -1.244 -19.809 -3.485 1.00 79.75 156 ALA A O 1
ATOM 1193 N N . LEU A 1 157 ? 0.866 -19.844 -4.230 1.00 83.38 157 LEU A N 1
ATOM 1194 C CA . LEU A 1 157 ? 0.685 -18.757 -5.185 1.00 83.38 157 LEU A CA 1
ATOM 1195 C C . LEU A 1 157 ? 0.055 -19.252 -6.488 1.00 83.38 157 LEU A C 1
ATOM 1197 O O . LEU A 1 157 ? 0.476 -20.250 -7.073 1.00 83.38 157 LEU A O 1
ATOM 1201 N N . ASN A 1 158 ? -0.924 -18.492 -6.977 1.00 81.25 158 ASN A N 1
ATOM 1202 C CA . ASN A 1 158 ? -1.542 -18.734 -8.273 1.00 81.25 158 ASN A CA 1
ATOM 1203 C C . ASN A 1 158 ? -0.728 -18.075 -9.387 1.00 81.25 158 ASN A C 1
ATOM 1205 O O . ASN A 1 158 ? -0.628 -16.847 -9.478 1.00 81.25 158 ASN A O 1
ATOM 1209 N N . TYR A 1 159 ? -0.172 -18.911 -10.257 1.00 79.31 159 TYR A N 1
ATOM 1210 C CA . TYR A 1 159 ? 0.529 -18.477 -11.456 1.00 79.31 159 TYR A CA 1
ATOM 1211 C C . TYR A 1 159 ? -0.473 -18.061 -12.533 1.00 79.31 159 TYR A C 1
ATOM 1213 O O . TYR A 1 159 ? -1.502 -18.713 -12.727 1.00 79.31 159 TYR A O 1
ATOM 1221 N N . SER A 1 160 ? -0.192 -16.967 -13.239 1.00 70.00 160 SER A N 1
ATOM 1222 C CA . SER A 1 160 ? -1.086 -16.497 -14.294 1.00 70.00 160 SER A CA 1
ATOM 1223 C C . SER A 1 160 ? -1.093 -17.497 -15.457 1.00 70.00 160 SER A C 1
ATOM 1225 O O . SER A 1 160 ? -0.078 -18.106 -15.783 1.00 70.00 160 SER A O 1
ATOM 1227 N N . ALA A 1 161 ? -2.224 -17.657 -16.150 1.00 63.16 161 ALA A N 1
ATOM 1228 C CA . ALA A 1 161 ? -2.278 -18.482 -17.368 1.00 63.16 161 ALA A CA 1
ATOM 1229 C C . ALA A 1 161 ? -1.364 -17.940 -18.492 1.00 63.16 161 ALA A C 1
ATOM 1231 O O . ALA A 1 161 ? -1.057 -18.640 -19.455 1.00 63.16 161 ALA A O 1
ATOM 1232 N N . GLN A 1 162 ? -0.933 -16.682 -18.357 1.00 55.00 162 GLN A N 1
ATOM 1233 C CA . GLN A 1 162 ? 0.043 -16.005 -19.204 1.00 55.00 162 GLN A CA 1
ATOM 1234 C C . GLN A 1 162 ? 1.474 -16.155 -18.677 1.00 55.00 162 GLN A C 1
ATOM 1236 O O . GLN A 1 162 ? 2.353 -15.456 -19.175 1.00 55.00 162 GLN A O 1
ATOM 1241 N N . ALA A 1 163 ? 1.722 -17.059 -17.719 1.00 52.59 163 ALA A N 1
ATOM 1242 C CA . ALA A 1 163 ? 3.044 -17.506 -17.296 1.00 52.59 163 ALA A CA 1
ATOM 1243 C C . ALA A 1 163 ? 3.743 -18.235 -18.452 1.00 52.59 163 ALA A C 1
ATOM 1245 O O . ALA A 1 163 ? 4.041 -19.426 -18.411 1.00 52.59 163 ALA A O 1
ATOM 1246 N N . LYS A 1 164 ? 4.045 -17.491 -19.515 1.00 53.78 164 LYS A N 1
ATOM 1247 C CA . LYS A 1 164 ? 5.322 -17.674 -20.169 1.00 53.78 164 LYS A CA 1
ATOM 1248 C C . LYS A 1 164 ? 6.345 -17.509 -19.055 1.00 53.78 164 LYS A C 1
ATOM 1250 O O . LYS A 1 164 ? 6.221 -16.600 -18.232 1.00 53.78 164 LYS A O 1
ATOM 1255 N N . GLU A 1 165 ? 7.287 -18.442 -19.000 1.00 55.16 165 GLU A N 1
ATOM 1256 C CA . GLU A 1 165 ? 8.543 -18.255 -18.283 1.00 55.16 165 GLU A CA 1
ATOM 1257 C C . GLU A 1 165 ? 8.939 -16.789 -18.452 1.00 55.16 165 GLU A C 1
ATOM 1259 O O . GLU A 1 165 ? 8.781 -16.267 -19.566 1.00 55.16 165 GLU A O 1
ATOM 1264 N N . ILE A 1 166 ? 9.348 -16.116 -17.371 1.00 58.19 166 ILE A N 1
ATOM 1265 C CA . ILE A 1 166 ? 9.942 -14.783 -17.481 1.00 58.19 166 ILE A CA 1
ATOM 1266 C C . ILE A 1 166 ? 11.195 -15.000 -18.326 1.00 58.19 166 ILE A C 1
ATOM 1268 O O . ILE A 1 166 ? 12.283 -15.248 -17.817 1.00 58.19 166 ILE A O 1
ATOM 1272 N N . GLN A 1 167 ? 11.019 -15.025 -19.649 1.00 45.97 167 GLN A N 1
ATOM 1273 C CA . GLN A 1 167 ? 12.092 -14.997 -20.601 1.00 45.97 167 GLN A CA 1
ATOM 1274 C C . GLN A 1 167 ? 12.700 -13.663 -20.271 1.00 45.97 167 GLN A C 1
ATOM 1276 O O . GLN A 1 167 ? 12.055 -12.626 -20.449 1.00 45.97 167 GLN A O 1
ATOM 1281 N N . SER A 1 168 ? 13.890 -13.715 -19.683 1.00 44.62 168 SER A N 1
ATOM 1282 C CA . SER A 1 168 ? 14.770 -12.576 -19.605 1.00 44.62 168 SER A CA 1
ATOM 1283 C C . SER A 1 168 ? 14.889 -12.084 -21.040 1.00 44.62 168 SER A C 1
ATOM 1285 O O . SER A 1 168 ? 15.714 -12.572 -21.815 1.00 44.62 168 SER A O 1
ATOM 1287 N N . ASN A 1 169 ? 14.002 -11.180 -21.450 1.00 41.66 169 ASN A N 1
ATOM 1288 C CA . ASN A 1 169 ? 14.254 -10.380 -22.615 1.00 41.66 169 ASN A CA 1
ATOM 1289 C C . ASN A 1 169 ? 15.577 -9.735 -22.256 1.00 41.66 169 ASN A C 1
ATOM 1291 O O . ASN A 1 169 ? 15.668 -9.003 -21.275 1.00 41.66 169 ASN A O 1
ATOM 1295 N N . SER A 1 170 ? 16.625 -10.079 -22.995 1.00 42.69 170 SER A N 1
ATOM 1296 C CA . SER A 1 170 ? 18.003 -9.658 -22.746 1.00 42.69 170 SER A CA 1
ATOM 1297 C C . SER A 1 170 ? 18.185 -8.129 -22.777 1.00 42.69 170 SER A C 1
ATOM 1299 O O . SER A 1 170 ? 19.305 -7.638 -22.699 1.00 42.69 170 SER A O 1
ATOM 1301 N N . SER A 1 171 ? 17.090 -7.378 -22.917 1.00 49.53 171 SER A N 1
ATOM 1302 C CA . SER A 1 171 ? 16.951 -5.930 -22.857 1.00 49.53 171 SER A CA 1
ATOM 1303 C C . SER A 1 171 ? 16.392 -5.385 -21.530 1.00 49.53 171 SER A C 1
ATOM 1305 O O . SER A 1 171 ? 16.482 -4.176 -21.313 1.00 49.53 171 SER A O 1
ATOM 1307 N N . SER A 1 172 ? 15.819 -6.197 -20.629 1.00 56.06 172 SER A N 1
ATOM 1308 C CA . SER A 1 172 ? 15.331 -5.693 -19.336 1.00 56.06 172 SER A CA 1
ATOM 1309 C C . SER A 1 172 ? 16.507 -5.440 -18.390 1.00 56.06 172 SER A C 1
ATOM 1311 O O . SER A 1 172 ? 17.166 -6.373 -17.940 1.00 56.06 172 SER A O 1
ATOM 1313 N N . ARG A 1 173 ? 16.761 -4.166 -18.061 1.00 64.25 173 ARG A N 1
ATOM 1314 C CA . ARG A 1 173 ? 17.850 -3.720 -17.165 1.00 64.25 173 ARG A CA 1
ATOM 1315 C C . ARG A 1 173 ? 17.671 -4.111 -15.687 1.00 64.25 173 ARG A C 1
ATOM 1317 O O . ARG A 1 173 ? 18.491 -3.729 -14.860 1.00 64.25 173 ARG A O 1
ATOM 1324 N N . TYR A 1 174 ? 16.611 -4.835 -15.340 1.00 70.31 174 TYR A N 1
ATOM 1325 C CA . TYR A 1 174 ? 16.278 -5.207 -13.968 1.00 70.31 174 TYR A CA 1
ATOM 1326 C C . TYR A 1 174 ? 15.628 -6.594 -13.919 1.00 70.31 174 TYR A C 1
ATOM 1328 O O . TYR A 1 174 ? 15.019 -7.042 -14.890 1.00 70.31 174 TYR A O 1
ATOM 1336 N N . SER A 1 175 ? 15.751 -7.252 -12.767 1.00 73.19 175 SER A N 1
ATOM 1337 C CA . SER A 1 175 ? 15.065 -8.501 -12.436 1.00 73.19 175 SER A CA 1
ATOM 1338 C C . SER A 1 175 ? 14.288 -8.292 -11.145 1.00 73.19 175 SER A C 1
ATOM 1340 O O . SER A 1 175 ? 14.840 -7.774 -10.176 1.00 73.19 175 SER A O 1
ATOM 1342 N N . VAL A 1 176 ? 13.020 -8.705 -11.120 1.00 80.25 176 VAL A N 1
ATOM 1343 C CA . VAL A 1 176 ? 12.270 -8.794 -9.863 1.00 80.25 176 VAL A CA 1
ATOM 1344 C C . VAL A 1 176 ? 12.673 -10.083 -9.172 1.00 80.25 176 VAL A C 1
ATOM 1346 O O . VAL A 1 176 ? 12.641 -11.156 -9.777 1.00 80.25 176 VAL A O 1
ATOM 1349 N N . CYS A 1 177 ? 13.063 -9.970 -7.911 1.00 85.38 177 CYS A N 1
ATOM 1350 C CA . CYS A 1 177 ? 13.463 -11.103 -7.098 1.00 85.38 177 CYS A CA 1
ATOM 1351 C C . CYS A 1 177 ? 12.468 -11.338 -5.964 1.00 85.38 177 CYS A C 1
ATOM 1353 O O . CYS A 1 177 ? 11.735 -10.438 -5.554 1.00 85.38 177 CYS A O 1
ATOM 1355 N N . TRP A 1 178 ? 12.474 -12.554 -5.432 1.00 85.56 178 TRP A N 1
ATOM 1356 C CA . TRP A 1 178 ? 11.840 -12.842 -4.156 1.00 85.56 178 TRP A CA 1
ATOM 1357 C C . TRP A 1 178 ? 12.476 -11.975 -3.056 1.00 85.56 178 TRP A C 1
ATOM 1359 O O . TRP A 1 178 ? 13.703 -11.832 -3.035 1.00 85.56 178 TRP A O 1
ATOM 1369 N N . PRO A 1 179 ? 11.669 -11.411 -2.140 1.00 82.94 179 PRO A N 1
ATOM 1370 C CA . PRO A 1 179 ? 12.145 -10.419 -1.183 1.00 82.94 179 PRO A CA 1
ATOM 1371 C C . PRO A 1 179 ? 13.232 -10.944 -0.234 1.00 82.94 179 PRO A C 1
ATOM 1373 O O . PRO A 1 179 ? 14.110 -10.176 0.145 1.00 82.94 179 PRO A O 1
ATOM 1376 N N . ASP A 1 180 ? 13.210 -12.228 0.136 1.00 78.31 180 ASP A N 1
ATOM 1377 C CA . ASP A 1 180 ? 14.055 -12.728 1.233 1.00 78.31 180 ASP A CA 1
ATOM 1378 C C . ASP A 1 180 ? 15.328 -13.466 0.788 1.00 78.31 180 ASP A C 1
ATOM 1380 O O . ASP A 1 180 ? 16.276 -13.562 1.562 1.00 78.31 180 ASP A O 1
ATOM 1384 N N . ASP A 1 181 ? 15.380 -13.998 -0.437 1.00 81.69 181 ASP A N 1
ATOM 1385 C CA . ASP A 1 181 ? 16.532 -14.780 -0.922 1.00 81.69 181 ASP A CA 1
ATOM 1386 C C . ASP A 1 181 ? 17.121 -14.269 -2.243 1.00 81.69 181 ASP A C 1
ATOM 1388 O O . ASP A 1 181 ? 18.042 -14.883 -2.788 1.00 81.69 181 ASP A O 1
ATOM 1392 N N . HIS A 1 182 ? 16.597 -13.150 -2.754 1.00 80.44 182 HIS A N 1
ATOM 1393 C CA . HIS A 1 182 ? 17.012 -12.501 -3.997 1.00 80.44 182 HIS A CA 1
ATOM 1394 C C . HIS A 1 182 ? 17.005 -13.417 -5.230 1.00 80.44 182 HIS A C 1
ATOM 1396 O O . HIS A 1 182 ? 17.562 -13.058 -6.271 1.00 80.44 182 HIS A O 1
ATOM 1402 N N . GLN A 1 183 ? 16.351 -14.578 -5.153 1.00 84.25 183 GLN A N 1
ATOM 1403 C CA . GLN A 1 183 ? 16.190 -15.444 -6.309 1.00 84.25 183 GLN A CA 1
ATOM 1404 C C . GLN A 1 183 ? 15.279 -14.741 -7.321 1.00 84.25 183 GLN A C 1
ATOM 1406 O O . GLN A 1 183 ? 14.261 -14.173 -6.917 1.00 84.25 183 GLN A O 1
ATOM 1411 N N . PRO A 1 184 ? 15.597 -14.766 -8.624 1.00 82.56 184 PRO A N 1
ATOM 1412 C CA . PRO A 1 184 ? 14.715 -14.207 -9.635 1.00 82.56 184 PRO A CA 1
ATOM 1413 C C . PRO A 1 184 ? 13.322 -14.836 -9.573 1.00 82.56 184 PRO A C 1
ATOM 1415 O O . PRO A 1 184 ? 13.164 -16.046 -9.377 1.00 82.56 184 PRO A O 1
ATOM 1418 N N . LEU A 1 185 ? 12.298 -14.014 -9.770 1.00 79.31 185 LEU A N 1
ATOM 1419 C CA . LEU A 1 185 ? 10.961 -14.507 -10.049 1.00 79.31 185 LEU A CA 1
ATOM 1420 C C . LEU A 1 185 ? 10.983 -15.152 -11.444 1.00 79.31 185 LEU A C 1
ATOM 1422 O O . LEU A 1 185 ? 11.359 -14.504 -12.416 1.00 79.31 185 LEU A O 1
ATOM 1426 N N . THR A 1 186 ? 10.607 -16.428 -11.554 1.00 76.44 186 THR A N 1
ATOM 1427 C CA . THR A 1 186 ? 10.670 -17.183 -12.824 1.00 76.44 186 THR A CA 1
ATOM 1428 C C . THR A 1 186 ? 9.323 -17.318 -13.531 1.00 76.44 186 THR A C 1
ATOM 1430 O O . THR A 1 186 ? 9.270 -17.733 -14.689 1.00 76.44 186 THR A O 1
ATOM 1433 N N . ALA A 1 187 ? 8.229 -16.949 -12.865 1.00 78.19 187 ALA A N 1
ATOM 1434 C CA . ALA A 1 187 ? 6.881 -17.053 -13.403 1.00 78.19 187 ALA A CA 1
ATOM 1435 C C . ALA A 1 187 ? 6.001 -15.887 -12.947 1.00 78.19 187 ALA A C 1
ATOM 1437 O O . ALA A 1 187 ? 6.176 -15.345 -11.856 1.00 78.19 187 ALA A O 1
ATOM 1438 N N . HIS A 1 188 ? 5.033 -15.536 -13.789 1.00 85.88 188 HIS A N 1
ATOM 1439 C CA . HIS A 1 188 ? 4.055 -14.497 -13.495 1.00 85.88 188 HIS A CA 1
ATOM 1440 C C . HIS A 1 188 ? 2.969 -15.005 -12.537 1.00 85.88 188 HIS A C 1
ATOM 1442 O O . HIS A 1 188 ? 2.500 -16.137 -12.658 1.00 85.88 188 HIS A O 1
ATOM 1448 N N . LEU A 1 189 ? 2.538 -14.151 -11.614 1.00 87.31 189 LEU A N 1
ATOM 1449 C CA . LEU A 1 189 ? 1.475 -14.389 -10.639 1.00 87.31 189 LEU A CA 1
ATOM 1450 C C . LEU A 1 189 ? 0.222 -13.591 -11.006 1.00 87.31 189 LEU A C 1
ATOM 1452 O O . LEU A 1 189 ? 0.317 -12.532 -11.621 1.00 87.31 189 LEU A O 1
ATOM 1456 N N . ASP A 1 190 ? -0.958 -14.048 -10.595 1.00 86.50 190 ASP A N 1
ATOM 1457 C CA . ASP A 1 190 ? -2.163 -13.209 -10.620 1.00 86.50 190 ASP A CA 1
ATOM 1458 C C . ASP A 1 190 ? -2.524 -12.757 -9.198 1.00 86.50 190 ASP A C 1
ATOM 1460 O O . ASP A 1 190 ? -3.084 -13.548 -8.432 1.00 86.50 190 ASP A O 1
ATOM 1464 N N . PRO A 1 191 ? -2.269 -11.482 -8.835 1.00 85.81 191 PRO A N 1
ATOM 1465 C CA . PRO A 1 191 ? -2.616 -10.964 -7.516 1.00 85.81 191 PRO A CA 1
ATOM 1466 C C . PRO A 1 191 ? -4.110 -11.016 -7.177 1.00 85.81 191 PRO A C 1
ATOM 1468 O O . PRO A 1 191 ? -4.475 -10.893 -6.012 1.00 85.81 191 PRO A O 1
ATOM 1471 N N . ASN A 1 192 ? -4.983 -11.178 -8.176 1.00 86.75 192 ASN A N 1
ATOM 1472 C CA . ASN A 1 192 ? -6.430 -11.233 -7.974 1.00 86.75 192 ASN A CA 1
ATOM 1473 C C . ASN A 1 192 ? -6.963 -12.663 -7.824 1.00 86.75 192 ASN A C 1
ATOM 1475 O O . ASN A 1 192 ? -8.105 -12.820 -7.401 1.00 86.75 192 ASN A O 1
ATOM 1479 N N . ALA A 1 193 ? -6.185 -13.685 -8.195 1.00 87.75 193 ALA A N 1
ATOM 1480 C CA . ALA A 1 193 ? -6.638 -15.075 -8.153 1.00 87.75 193 ALA A CA 1
ATOM 1481 C C . ALA A 1 193 ? -6.724 -15.603 -6.713 1.00 87.75 193 ALA A C 1
ATOM 1483 O O . ALA A 1 193 ? -7.681 -16.287 -6.365 1.00 87.75 193 ALA A O 1
ATOM 1484 N N . ASP A 1 194 ? -5.743 -15.251 -5.878 1.00 88.12 194 ASP A N 1
ATOM 1485 C CA . ASP A 1 194 ? -5.796 -15.440 -4.425 1.00 88.12 194 ASP A CA 1
ATOM 1486 C C . ASP A 1 194 ? -5.120 -14.247 -3.724 1.00 88.12 194 ASP A C 1
ATOM 1488 O O . ASP A 1 194 ? -3.907 -14.259 -3.475 1.00 88.12 194 ASP A O 1
ATOM 1492 N N . PRO A 1 195 ? -5.899 -13.189 -3.426 1.00 90.06 195 PRO A N 1
ATOM 1493 C CA . PRO A 1 195 ? -5.397 -11.991 -2.761 1.00 90.06 195 PRO A CA 1
ATOM 1494 C C . PRO A 1 195 ? -4.744 -12.282 -1.407 1.00 90.06 195 PRO A C 1
ATOM 1496 O O . PRO A 1 195 ? -3.815 -11.583 -1.005 1.00 90.06 195 PRO A O 1
ATOM 1499 N N . ARG A 1 196 ? -5.200 -13.322 -0.700 1.00 87.94 196 ARG A N 1
ATOM 1500 C CA . ARG A 1 196 ? -4.694 -13.680 0.627 1.00 87.94 196 ARG A CA 1
ATOM 1501 C C . ARG A 1 196 ? -3.324 -14.330 0.532 1.00 87.94 196 ARG A C 1
ATOM 1503 O O . ARG A 1 196 ? -2.425 -13.936 1.274 1.00 87.94 196 ARG A O 1
ATOM 1510 N N . ALA A 1 197 ? -3.148 -15.273 -0.392 1.00 86.31 197 ALA A N 1
ATOM 1511 C CA . ALA A 1 197 ? -1.860 -15.922 -0.622 1.00 86.31 197 ALA A CA 1
ATOM 1512 C C . ALA A 1 197 ? -0.781 -14.922 -1.065 1.00 86.31 197 ALA A C 1
ATOM 1514 O O . ALA A 1 197 ? 0.381 -15.057 -0.680 1.00 86.31 197 ALA A O 1
ATOM 1515 N N . ILE A 1 198 ? -1.154 -13.891 -1.835 1.00 89.94 198 ILE A N 1
ATOM 1516 C CA . ILE A 1 198 ? -0.191 -12.916 -2.360 1.00 89.94 198 ILE A CA 1
ATOM 1517 C C . ILE A 1 198 ? 0.062 -11.715 -1.434 1.00 89.94 198 ILE A C 1
ATOM 1519 O O . ILE A 1 198 ? 1.060 -11.015 -1.612 1.00 89.94 198 ILE A O 1
ATOM 1523 N N . ALA A 1 199 ? -0.807 -11.464 -0.449 1.00 91.81 199 ALA A N 1
ATOM 1524 C CA . ALA A 1 199 ? -0.769 -10.256 0.377 1.00 91.81 199 ALA A CA 1
ATOM 1525 C C . ALA A 1 199 ? 0.595 -10.014 1.036 1.00 91.81 199 ALA A C 1
ATOM 1527 O O . ALA A 1 199 ? 1.133 -8.911 0.933 1.00 91.81 199 ALA A O 1
ATOM 1528 N N . ALA A 1 200 ? 1.176 -11.038 1.672 1.00 90.31 200 ALA A N 1
ATOM 1529 C CA . ALA A 1 200 ? 2.488 -10.914 2.310 1.00 90.31 200 ALA A CA 1
ATOM 1530 C C . ALA A 1 200 ? 3.589 -10.577 1.303 1.00 90.31 200 ALA A C 1
ATOM 1532 O O . ALA A 1 200 ? 4.381 -9.676 1.559 1.00 90.31 200 ALA A O 1
ATOM 1533 N N . LEU A 1 201 ? 3.600 -11.235 0.139 1.00 90.75 201 LEU A N 1
ATOM 1534 C CA . LEU A 1 201 ? 4.576 -10.965 -0.915 1.00 90.75 201 LEU A CA 1
ATOM 1535 C C . LEU A 1 201 ? 4.485 -9.514 -1.401 1.00 90.75 201 LEU A C 1
ATOM 1537 O O . LEU A 1 201 ? 5.498 -8.821 -1.448 1.00 90.75 201 LEU A O 1
ATOM 1541 N N . VAL A 1 202 ? 3.280 -9.041 -1.736 1.00 93.31 202 VAL A N 1
ATOM 1542 C CA . VAL A 1 202 ? 3.080 -7.672 -2.240 1.00 93.31 202 VAL A CA 1
ATOM 1543 C C . VAL A 1 202 ? 3.456 -6.642 -1.180 1.00 93.31 202 VAL A C 1
ATOM 1545 O O . VAL A 1 202 ? 4.179 -5.696 -1.482 1.00 93.31 202 VAL A O 1
ATOM 1548 N N . VAL A 1 203 ? 3.013 -6.827 0.067 1.00 93.69 203 VAL A N 1
ATOM 1549 C CA . VAL A 1 203 ? 3.364 -5.919 1.168 1.00 93.69 203 VAL A CA 1
ATOM 1550 C C . VAL A 1 203 ? 4.870 -5.901 1.406 1.00 93.69 203 VAL A C 1
ATOM 1552 O O . VAL A 1 203 ? 5.437 -4.822 1.555 1.00 93.69 203 VAL A O 1
ATOM 1555 N N . ARG A 1 204 ? 5.534 -7.060 1.383 1.00 90.94 204 ARG A N 1
ATOM 1556 C CA . ARG A 1 204 ? 6.981 -7.158 1.582 1.00 90.94 204 ARG A CA 1
ATOM 1557 C C . ARG A 1 204 ? 7.762 -6.452 0.473 1.00 90.94 204 ARG A C 1
ATOM 1559 O O . ARG A 1 204 ? 8.699 -5.721 0.777 1.00 90.94 204 ARG A O 1
ATOM 1566 N N . LEU A 1 205 ? 7.355 -6.619 -0.787 1.00 91.88 205 LEU A N 1
ATOM 1567 C CA . LEU A 1 205 ? 7.955 -5.917 -1.927 1.00 91.88 205 LEU A CA 1
ATOM 1568 C C . LEU A 1 205 ? 7.776 -4.397 -1.813 1.00 91.88 205 LEU A C 1
ATOM 1570 O O . LEU A 1 205 ? 8.729 -3.652 -2.026 1.00 91.88 205 LEU A O 1
ATOM 1574 N N . VAL A 1 206 ? 6.579 -3.930 -1.437 1.00 94.06 206 VAL A N 1
ATOM 1575 C CA . VAL A 1 206 ? 6.323 -2.498 -1.212 1.00 94.06 206 VAL A CA 1
ATOM 1576 C C . VAL A 1 206 ? 7.210 -1.958 -0.090 1.00 94.06 206 VAL A C 1
ATOM 1578 O O . VAL A 1 206 ? 7.875 -0.949 -0.296 1.00 94.06 206 VAL A O 1
ATOM 1581 N N . GLN A 1 207 ? 7.292 -2.653 1.046 1.00 92.25 207 GLN A N 1
ATOM 1582 C CA . GLN A 1 207 ? 8.142 -2.252 2.172 1.00 92.25 207 GLN A CA 1
ATOM 1583 C C . GLN A 1 207 ? 9.618 -2.153 1.779 1.00 92.25 207 GLN A C 1
ATOM 1585 O O . GLN A 1 207 ? 10.261 -1.161 2.092 1.00 92.25 207 GLN A O 1
ATOM 1590 N N . GLN A 1 208 ? 10.148 -3.123 1.028 1.00 91.75 208 GLN A N 1
ATOM 1591 C CA . GLN A 1 208 ? 11.534 -3.060 0.551 1.00 91.75 208 GLN A CA 1
ATOM 1592 C C . GLN A 1 208 ? 11.803 -1.834 -0.326 1.00 91.75 208 GLN A C 1
ATOM 1594 O O . GLN A 1 208 ? 12.855 -1.210 -0.209 1.00 91.75 208 GLN A O 1
ATOM 1599 N N . ILE A 1 209 ? 10.854 -1.468 -1.190 1.00 93.31 209 ILE A N 1
ATOM 1600 C CA . ILE A 1 209 ? 10.965 -0.251 -2.000 1.00 93.31 209 ILE A CA 1
ATOM 1601 C C . ILE A 1 209 ? 10.926 0.987 -1.094 1.00 93.31 209 ILE A C 1
ATOM 1603 O O . ILE A 1 209 ? 11.728 1.902 -1.271 1.00 93.31 209 ILE A O 1
ATOM 1607 N N . GLU A 1 210 ? 10.013 1.036 -0.124 1.00 93.00 210 GLU A N 1
ATOM 1608 C CA . GLU A 1 210 ? 9.911 2.155 0.819 1.00 93.00 210 GLU A CA 1
ATOM 1609 C C . GLU A 1 210 ? 11.158 2.341 1.687 1.00 93.00 210 GLU A C 1
ATOM 1611 O O . GLU A 1 210 ? 11.513 3.487 1.976 1.00 93.00 210 GLU A O 1
ATOM 1616 N N . ASP A 1 211 ? 11.813 1.243 2.066 1.00 92.00 211 ASP A N 1
ATOM 1617 C CA . ASP A 1 211 ? 13.019 1.238 2.894 1.00 92.00 211 ASP A CA 1
ATOM 1618 C C . ASP A 1 211 ? 14.246 1.741 2.116 1.00 92.00 211 ASP A C 1
ATOM 1620 O O . ASP A 1 211 ? 15.072 2.459 2.671 1.00 92.00 211 ASP A O 1
ATOM 1624 N N . VAL A 1 212 ? 14.355 1.420 0.820 1.00 91.69 212 VAL A N 1
ATOM 1625 C CA . VAL A 1 212 ? 15.543 1.738 0.000 1.00 91.69 212 VAL A CA 1
ATOM 1626 C C . VAL A 1 212 ? 15.487 3.132 -0.636 1.00 91.69 212 VAL A C 1
ATOM 1628 O O . VAL A 1 212 ? 16.522 3.774 -0.816 1.00 91.69 212 VAL A O 1
ATOM 1631 N N . VAL A 1 213 ? 14.300 3.636 -0.994 1.00 91.38 213 VAL A N 1
ATOM 1632 C CA . VAL A 1 213 ? 14.174 4.936 -1.688 1.00 91.38 213 VAL A CA 1
ATOM 1633 C C . VAL A 1 213 ? 14.782 6.117 -0.908 1.00 91.38 213 VAL A C 1
ATOM 1635 O O . VAL A 1 213 ? 15.444 6.934 -1.549 1.00 91.38 213 VAL A O 1
ATOM 1638 N N . PRO A 1 214 ? 14.619 6.248 0.426 1.00 90.19 214 PRO A N 1
ATOM 1639 C CA . PRO A 1 214 ? 15.264 7.315 1.193 1.00 90.19 214 PRO A CA 1
ATOM 1640 C C . PRO A 1 214 ? 16.792 7.325 1.062 1.00 90.19 214 PRO A C 1
ATOM 1642 O O . PRO A 1 214 ? 17.376 8.395 0.908 1.00 90.19 214 PRO A O 1
ATOM 1645 N N . ASP A 1 215 ? 17.427 6.152 1.065 1.00 90.81 215 ASP A N 1
ATOM 1646 C CA . ASP A 1 215 ? 18.882 6.030 0.937 1.00 90.81 215 ASP A CA 1
ATOM 1647 C C . ASP A 1 215 ? 19.346 6.392 -0.481 1.00 90.81 215 ASP A C 1
ATOM 1649 O O . ASP A 1 215 ? 20.323 7.124 -0.658 1.00 90.81 215 ASP A O 1
ATOM 1653 N N . LEU A 1 216 ? 18.604 5.956 -1.506 1.00 88.69 216 LEU A N 1
ATOM 1654 C CA . LEU A 1 216 ? 18.866 6.351 -2.895 1.00 88.69 216 LEU A CA 1
ATOM 1655 C C . LEU A 1 216 ? 18.758 7.867 -3.078 1.00 88.69 216 LEU A C 1
ATOM 1657 O O . LEU A 1 216 ? 19.615 8.469 -3.722 1.00 88.69 216 LEU A O 1
ATOM 1661 N N . GLN A 1 217 ? 17.750 8.484 -2.463 1.00 86.06 217 GLN A N 1
ATOM 1662 C CA . GLN A 1 217 ? 17.550 9.928 -2.491 1.00 86.06 217 GLN A CA 1
ATOM 1663 C C . GLN A 1 217 ? 18.668 10.687 -1.763 1.00 86.06 217 GLN A C 1
ATOM 1665 O O . GLN A 1 217 ? 19.113 11.721 -2.244 1.00 86.06 217 GLN A O 1
ATOM 1670 N N . ALA A 1 218 ? 19.153 10.171 -0.631 1.00 87.00 218 ALA A N 1
ATOM 1671 C CA . ALA A 1 218 ? 20.241 10.789 0.130 1.00 87.00 218 ALA A CA 1
ATOM 1672 C C . ALA A 1 218 ? 21.623 10.639 -0.534 1.00 87.00 218 ALA A C 1
ATOM 1674 O O . ALA A 1 218 ? 22.543 11.387 -0.211 1.00 87.00 218 ALA A O 1
ATOM 1675 N N . SER A 1 219 ? 21.783 9.661 -1.428 1.00 85.81 219 SER A N 1
ATOM 1676 C CA . SER A 1 219 ? 23.052 9.352 -2.098 1.00 85.81 219 SER A CA 1
ATOM 1677 C C . SER A 1 219 ? 23.260 10.068 -3.440 1.00 85.81 219 SER A C 1
ATOM 1679 O O . SER A 1 219 ? 24.217 9.744 -4.142 1.00 85.81 219 SER A O 1
ATOM 1681 N N . ASP A 1 220 ? 22.371 10.998 -3.814 1.00 77.25 220 ASP A N 1
ATOM 1682 C CA . ASP A 1 220 ? 22.333 11.675 -5.123 1.00 77.25 220 ASP A CA 1
ATOM 1683 C C . ASP A 1 220 ? 22.304 10.705 -6.329 1.00 77.25 220 ASP A C 1
ATOM 1685 O O . ASP A 1 220 ? 22.635 11.070 -7.457 1.00 77.25 220 ASP A O 1
ATOM 1689 N N . GLN A 1 221 ? 21.875 9.454 -6.117 1.00 81.19 221 GLN A N 1
ATOM 1690 C CA . GLN A 1 221 ? 21.734 8.447 -7.180 1.00 81.19 221 GLN A CA 1
ATOM 1691 C C . GLN A 1 221 ? 20.407 8.565 -7.944 1.00 81.19 221 GLN A C 1
ATOM 1693 O O . GLN A 1 221 ? 20.215 7.902 -8.963 1.00 81.19 221 GLN A O 1
ATOM 1698 N N . LEU A 1 222 ? 19.478 9.396 -7.463 1.00 78.06 222 LEU A N 1
ATOM 1699 C CA . LEU A 1 222 ? 18.221 9.695 -8.141 1.00 78.06 222 LEU A CA 1
ATOM 1700 C C . LEU A 1 222 ? 18.336 11.031 -8.878 1.00 78.06 222 LEU A C 1
ATOM 1702 O O . LEU A 1 222 ? 18.369 12.090 -8.261 1.00 78.06 222 LEU A O 1
ATOM 1706 N N . SER A 1 223 ? 18.336 10.983 -10.212 1.00 74.81 223 SER A N 1
ATOM 1707 C CA . SER A 1 223 ? 18.121 12.173 -11.038 1.00 74.81 223 SER A CA 1
ATOM 1708 C C . SER A 1 223 ? 16.652 12.235 -11.441 1.00 74.81 223 SER A C 1
ATOM 1710 O O . SER A 1 223 ? 16.195 11.487 -12.309 1.00 74.81 223 SER A O 1
ATOM 1712 N N . THR A 1 224 ? 15.881 13.105 -10.786 1.00 77.88 224 THR A N 1
ATOM 1713 C CA . THR A 1 224 ? 14.488 13.368 -11.160 1.00 77.88 224 THR A CA 1
ATOM 1714 C C . THR A 1 224 ? 14.230 14.871 -11.270 1.00 77.88 224 THR A C 1
ATOM 1716 O O . THR A 1 224 ? 14.914 15.678 -10.631 1.00 77.88 224 THR A O 1
ATOM 1719 N N . PRO A 1 225 ? 13.210 15.293 -12.039 1.00 71.69 225 PRO A N 1
ATOM 1720 C CA . PRO A 1 225 ? 12.845 16.703 -12.109 1.00 71.69 225 PRO A CA 1
ATOM 1721 C C . PRO A 1 225 ? 12.221 17.238 -10.803 1.00 71.69 225 PRO A C 1
ATOM 1723 O O . PRO A 1 225 ? 11.970 18.436 -10.703 1.00 71.69 225 PRO A O 1
ATOM 1726 N N . TYR A 1 226 ? 11.974 16.377 -9.806 1.00 76.44 226 TYR A N 1
ATOM 1727 C CA . TYR A 1 226 ? 11.357 16.726 -8.524 1.00 76.44 226 TYR A CA 1
ATOM 1728 C C . TYR A 1 226 ? 12.362 16.879 -7.376 1.00 76.44 226 TYR A C 1
ATOM 1730 O O . TYR A 1 226 ? 11.934 16.994 -6.232 1.00 76.44 226 TYR A O 1
ATOM 1738 N N . LEU A 1 227 ? 13.670 16.938 -7.652 1.00 71.38 227 LEU A N 1
ATOM 1739 C CA . LEU A 1 227 ? 14.708 17.158 -6.633 1.00 71.38 227 LEU A CA 1
ATOM 1740 C C . LEU A 1 227 ? 14.417 18.343 -5.675 1.00 71.38 227 LEU A C 1
ATOM 1742 O O . LEU A 1 227 ? 14.669 18.212 -4.477 1.00 71.38 227 LEU A O 1
ATOM 1746 N N . PRO A 1 228 ? 13.840 19.484 -6.125 1.00 79.38 228 PRO A N 1
ATOM 1747 C CA . PRO A 1 228 ? 13.467 20.575 -5.215 1.00 79.38 228 PRO A CA 1
ATOM 1748 C C . PRO A 1 228 ? 12.338 20.222 -4.229 1.00 79.38 228 PRO A C 1
ATOM 1750 O O . PRO A 1 228 ? 12.142 20.919 -3.235 1.00 79.38 228 PRO A O 1
ATOM 1753 N N . GLU A 1 229 ? 11.590 19.148 -4.489 1.00 84.38 229 GLU A N 1
ATOM 1754 C CA . GLU A 1 229 ? 10.450 18.673 -3.706 1.00 84.38 229 GLU A CA 1
ATOM 1755 C C . GLU A 1 229 ? 10.665 17.218 -3.243 1.00 84.38 229 GLU A C 1
ATOM 1757 O O . GLU A 1 229 ? 9.984 16.295 -3.707 1.00 84.38 229 GLU A O 1
ATOM 1762 N N . PRO A 1 230 ? 11.557 16.975 -2.266 1.00 85.12 230 PRO A N 1
ATOM 1763 C CA . PRO A 1 230 ? 12.017 15.629 -1.922 1.00 85.12 230 PRO A CA 1
ATOM 1764 C C . PRO A 1 230 ? 10.892 14.670 -1.498 1.00 85.12 230 PRO A C 1
ATOM 1766 O O . PRO A 1 230 ? 10.946 13.470 -1.756 1.00 85.12 230 PRO A O 1
ATOM 1769 N N . THR A 1 231 ? 9.814 15.183 -0.898 1.00 86.31 231 THR A N 1
ATOM 1770 C CA . THR A 1 231 ? 8.639 14.365 -0.538 1.00 86.31 231 THR A CA 1
ATOM 1771 C C . THR A 1 231 ? 7.778 13.985 -1.752 1.00 86.31 231 THR A C 1
ATOM 1773 O O . THR A 1 231 ? 7.091 12.957 -1.739 1.00 86.31 231 THR A O 1
ATOM 1776 N N . VAL A 1 232 ? 7.748 14.814 -2.798 1.00 84.81 232 VAL A N 1
ATOM 1777 C CA . VAL A 1 232 ? 7.078 14.494 -4.070 1.00 84.81 232 VAL A CA 1
ATOM 1778 C C . VAL A 1 232 ? 7.912 13.482 -4.843 1.00 84.81 232 VAL A C 1
ATOM 1780 O O . VAL A 1 232 ? 7.359 12.461 -5.250 1.00 84.81 232 VAL A O 1
ATOM 1783 N N . GLU A 1 233 ? 9.222 13.708 -4.943 1.00 86.06 233 GLU A N 1
ATOM 1784 C CA . GLU A 1 233 ? 10.174 12.779 -5.555 1.00 86.06 233 GLU A CA 1
ATOM 1785 C C . GLU A 1 233 ? 10.085 11.388 -4.926 1.00 86.06 233 GLU A C 1
ATOM 1787 O O . GLU A 1 233 ? 9.783 10.428 -5.636 1.00 86.06 233 GLU A O 1
ATOM 1792 N N . LYS A 1 234 ? 10.223 11.288 -3.594 1.00 90.00 234 LYS A N 1
ATOM 1793 C CA . LYS A 1 234 ? 10.115 10.019 -2.860 1.00 90.00 234 LYS A CA 1
ATOM 1794 C C . LYS A 1 234 ? 8.846 9.262 -3.242 1.00 90.00 234 LYS A C 1
ATOM 1796 O O . LYS A 1 234 ? 8.908 8.114 -3.663 1.00 90.00 234 LYS A O 1
ATOM 1801 N N . ARG A 1 235 ? 7.679 9.909 -3.132 1.00 89.25 235 ARG A N 1
ATOM 1802 C CA . ARG A 1 235 ? 6.388 9.262 -3.429 1.00 89.25 235 ARG A CA 1
ATOM 1803 C C . ARG A 1 235 ? 6.269 8.838 -4.889 1.00 89.25 235 ARG A C 1
ATOM 1805 O O . ARG A 1 235 ? 5.730 7.767 -5.153 1.00 89.25 235 ARG A O 1
ATOM 1812 N N . GLY A 1 236 ? 6.742 9.668 -5.819 1.00 89.06 236 GLY A N 1
ATOM 1813 C CA . GLY A 1 236 ? 6.739 9.365 -7.247 1.00 89.06 236 GLY A CA 1
ATOM 1814 C C . GLY A 1 236 ? 7.606 8.149 -7.558 1.00 89.06 236 GLY A C 1
ATOM 1815 O O . GLY A 1 236 ? 7.108 7.166 -8.104 1.00 89.06 236 GLY A O 1
ATOM 1816 N N . VAL A 1 237 ? 8.871 8.180 -7.138 1.00 90.12 237 VAL A N 1
ATOM 1817 C CA . VAL A 1 237 ? 9.832 7.087 -7.338 1.00 90.12 237 VAL A CA 1
ATOM 1818 C C . VAL A 1 237 ? 9.318 5.791 -6.713 1.00 90.12 237 VAL A C 1
ATOM 1820 O O . VAL A 1 237 ? 9.256 4.776 -7.406 1.00 90.12 237 VAL A O 1
ATOM 1823 N N . THR A 1 238 ? 8.849 5.823 -5.460 1.00 93.38 238 THR A N 1
ATOM 1824 C CA . THR A 1 238 ? 8.251 4.653 -4.799 1.00 93.38 238 THR A CA 1
ATOM 1825 C C . THR A 1 238 ? 7.056 4.109 -5.586 1.00 93.38 238 THR A C 1
ATOM 1827 O O . THR A 1 238 ? 7.023 2.922 -5.902 1.00 93.38 238 THR A O 1
ATOM 1830 N N . GLN A 1 239 ? 6.089 4.951 -5.971 1.00 93.88 239 GLN A N 1
ATOM 1831 C CA . GLN A 1 239 ? 4.899 4.503 -6.706 1.00 93.88 239 GLN A CA 1
ATOM 1832 C C . GLN A 1 239 ? 5.250 3.855 -8.053 1.00 93.88 239 GLN A C 1
ATOM 1834 O O . GLN A 1 239 ? 4.646 2.850 -8.439 1.00 93.88 239 GLN A O 1
ATOM 1839 N N . HIS A 1 240 ? 6.215 4.419 -8.773 1.00 91.38 240 HIS A N 1
ATOM 1840 C CA . HIS A 1 240 ? 6.639 3.903 -10.068 1.00 91.38 240 HIS A CA 1
ATOM 1841 C C . HIS A 1 240 ? 7.455 2.612 -9.948 1.00 91.38 240 HIS A C 1
ATOM 1843 O O . HIS A 1 240 ? 7.208 1.676 -10.709 1.00 91.38 240 HIS A O 1
ATOM 1849 N N . ALA A 1 241 ? 8.343 2.508 -8.957 1.00 91.38 241 ALA A N 1
ATOM 1850 C CA . ALA A 1 241 ? 9.062 1.272 -8.650 1.00 91.38 241 ALA A CA 1
ATOM 1851 C C . ALA A 1 241 ? 8.102 0.129 -8.273 1.00 91.38 241 ALA A C 1
ATOM 1853 O O . ALA A 1 241 ? 8.289 -1.008 -8.715 1.00 91.38 241 ALA A O 1
ATOM 1854 N N . ILE A 1 242 ? 7.024 0.436 -7.538 1.00 94.19 242 ILE A N 1
ATOM 1855 C CA . ILE A 1 242 ? 5.957 -0.526 -7.234 1.00 94.19 242 ILE A CA 1
ATOM 1856 C C . ILE A 1 242 ? 5.286 -0.996 -8.525 1.00 94.19 242 ILE A C 1
ATOM 1858 O O . ILE A 1 242 ? 5.131 -2.196 -8.722 1.00 94.19 242 ILE A O 1
ATOM 1862 N N . TRP A 1 243 ? 4.918 -0.093 -9.435 1.00 93.19 243 TRP A N 1
ATOM 1863 C CA . TRP A 1 243 ? 4.284 -0.490 -10.696 1.00 93.19 243 TRP A CA 1
ATOM 1864 C C . TRP A 1 243 ? 5.194 -1.313 -11.605 1.00 93.19 243 TRP A C 1
ATOM 1866 O O . TRP A 1 243 ? 4.708 -2.264 -12.210 1.00 93.19 243 TRP A O 1
ATOM 1876 N N . ILE A 1 244 ? 6.491 -1.003 -11.672 1.00 88.94 244 ILE A N 1
ATOM 1877 C CA . ILE A 1 244 ? 7.470 -1.811 -12.419 1.00 88.94 244 ILE A CA 1
ATOM 1878 C C . ILE A 1 244 ? 7.536 -3.221 -11.824 1.00 88.94 244 ILE A C 1
ATOM 1880 O O . ILE A 1 244 ? 7.402 -4.218 -12.536 1.00 88.94 244 ILE A O 1
ATOM 1884 N N . THR A 1 245 ? 7.659 -3.301 -10.498 1.00 89.88 245 THR A N 1
ATOM 1885 C CA . THR A 1 245 ? 7.711 -4.571 -9.766 1.00 89.88 245 THR A CA 1
ATOM 1886 C C . THR A 1 245 ? 6.442 -5.394 -9.983 1.00 89.88 245 THR A C 1
ATOM 1888 O O . THR A 1 245 ? 6.515 -6.576 -10.309 1.00 89.88 245 THR A O 1
ATOM 1891 N N . MET A 1 246 ? 5.269 -4.770 -9.864 1.00 90.94 246 MET A N 1
ATOM 1892 C CA . MET A 1 246 ? 3.974 -5.433 -10.023 1.00 90.94 246 MET A CA 1
ATOM 1893 C C . MET A 1 246 ? 3.661 -5.793 -11.480 1.00 90.94 246 MET A C 1
ATOM 1895 O O . MET A 1 246 ? 3.017 -6.815 -11.729 1.00 90.94 246 MET A O 1
ATOM 1899 N N . GLY A 1 247 ? 4.124 -4.999 -12.448 1.00 87.81 247 GLY A N 1
ATOM 1900 C CA . GLY A 1 247 ? 4.046 -5.316 -13.874 1.00 87.81 247 GLY A CA 1
ATOM 1901 C C . GLY A 1 247 ? 4.815 -6.597 -14.187 1.00 87.81 247 GLY A C 1
ATOM 1902 O O . GLY A 1 247 ? 4.232 -7.564 -14.678 1.00 87.81 247 GLY A O 1
ATOM 1903 N N . ALA A 1 248 ? 6.081 -6.664 -13.769 1.00 84.81 248 ALA A N 1
ATOM 1904 C CA . ALA A 1 248 ? 6.902 -7.867 -13.899 1.00 84.81 248 ALA A CA 1
ATOM 1905 C C . ALA A 1 248 ? 6.317 -9.071 -13.135 1.00 84.81 248 ALA A C 1
ATOM 1907 O O . ALA A 1 248 ? 6.238 -10.169 -13.693 1.00 84.81 248 ALA A O 1
ATOM 1908 N N . LEU A 1 249 ? 5.826 -8.862 -11.905 1.00 86.50 249 LEU A N 1
ATOM 1909 C CA . LEU A 1 249 ? 5.157 -9.896 -11.108 1.00 86.50 249 LEU A CA 1
ATOM 1910 C C . LEU A 1 249 ? 3.946 -10.475 -11.843 1.00 86.50 249 LEU A C 1
ATOM 1912 O O . LEU A 1 249 ? 3.766 -11.685 -11.842 1.00 86.50 249 LEU A O 1
ATOM 1916 N N . SER A 1 250 ? 3.129 -9.634 -12.482 1.00 85.94 250 SER A N 1
ATOM 1917 C CA . SER A 1 250 ? 1.867 -10.047 -13.111 1.00 85.94 250 SER A CA 1
ATOM 1918 C C . SER A 1 250 ? 1.946 -10.367 -14.604 1.00 85.94 250 SER A C 1
ATOM 1920 O O . SER A 1 250 ? 0.955 -10.807 -15.190 1.00 85.94 250 SER A O 1
ATOM 1922 N N . GLY A 1 251 ? 3.107 -10.164 -15.227 1.00 81.69 251 GLY A N 1
ATOM 1923 C CA . GLY A 1 251 ? 3.284 -10.306 -16.676 1.00 81.69 251 GLY A CA 1
ATOM 1924 C C . GLY A 1 251 ? 2.607 -9.202 -17.482 1.00 81.69 251 GLY A C 1
ATOM 1925 O O . GLY A 1 251 ? 2.360 -9.365 -18.676 1.00 81.69 251 GLY A O 1
ATOM 1926 N N . LYS A 1 252 ? 2.293 -8.075 -16.838 1.00 83.50 252 LYS A N 1
ATOM 1927 C CA . LYS A 1 252 ? 1.731 -6.890 -17.486 1.00 83.50 252 LYS A CA 1
ATOM 1928 C C . LYS A 1 252 ? 2.845 -5.900 -17.811 1.00 83.50 252 LYS A C 1
ATOM 1930 O O . LYS A 1 252 ? 3.795 -5.732 -17.051 1.00 83.50 252 LYS A O 1
ATOM 1935 N N . THR A 1 253 ? 2.725 -5.227 -18.949 1.00 80.25 253 THR A N 1
ATOM 1936 C CA . THR A 1 253 ? 3.738 -4.280 -19.418 1.00 80.25 253 THR A CA 1
ATOM 1937 C C . THR A 1 253 ? 3.640 -2.961 -18.659 1.00 80.25 253 THR A C 1
ATOM 1939 O O . THR A 1 253 ? 2.715 -2.182 -18.886 1.00 80.25 253 THR A O 1
ATOM 1942 N N . TYR A 1 254 ? 4.606 -2.711 -17.785 1.00 82.94 254 TYR A N 1
ATOM 1943 C CA . TYR A 1 254 ? 4.908 -1.386 -17.266 1.00 82.94 254 TYR A CA 1
ATOM 1944 C C . TYR A 1 254 ? 6.401 -1.318 -16.977 1.00 82.94 254 TYR A C 1
ATOM 1946 O O . TYR A 1 254 ? 6.886 -2.013 -16.083 1.00 82.94 254 TYR A O 1
ATOM 1954 N N . ASP A 1 255 ? 7.134 -0.533 -17.755 1.00 79.50 255 ASP A N 1
ATOM 1955 C CA . ASP A 1 255 ? 8.591 -0.517 -17.690 1.00 79.50 255 ASP A CA 1
ATOM 1956 C C . ASP A 1 255 ? 9.173 0.866 -17.365 1.00 79.50 255 ASP A C 1
ATOM 1958 O O . ASP A 1 255 ? 8.478 1.826 -17.019 1.00 79.50 255 ASP A O 1
ATOM 1962 N N . PHE A 1 256 ? 10.502 0.948 -17.419 1.00 77.00 256 PHE A N 1
ATOM 1963 C CA . PHE A 1 256 ? 11.220 2.187 -17.158 1.00 77.00 256 PHE A CA 1
ATOM 1964 C C . PHE A 1 256 ? 10.917 3.268 -18.207 1.00 77.00 256 PHE A C 1
ATOM 1966 O O . PHE A 1 256 ? 10.883 4.447 -17.872 1.00 77.00 256 PHE A O 1
ATOM 1973 N N . GLU A 1 257 ? 10.654 2.894 -19.461 1.00 79.81 257 GLU A N 1
ATOM 1974 C CA . GLU A 1 257 ? 10.300 3.853 -20.509 1.00 79.81 257 GLU A CA 1
ATOM 1975 C C . GLU A 1 257 ? 8.922 4.473 -20.228 1.00 79.81 257 GLU A C 1
ATOM 1977 O O . GLU A 1 257 ? 8.750 5.693 -20.339 1.00 79.81 257 GLU A O 1
ATOM 1982 N N . ASP A 1 258 ? 7.954 3.666 -19.782 1.00 82.06 258 ASP A N 1
ATOM 1983 C CA . ASP A 1 258 ? 6.647 4.149 -19.324 1.00 82.06 258 ASP A CA 1
ATOM 1984 C C . ASP A 1 258 ? 6.763 5.082 -18.111 1.00 82.06 258 ASP A C 1
ATOM 1986 O O . ASP A 1 258 ? 6.031 6.076 -18.008 1.00 82.06 258 ASP A O 1
ATOM 1990 N N . PHE A 1 259 ? 7.670 4.774 -17.181 1.00 82.69 259 PHE A N 1
ATOM 1991 C CA . PHE A 1 259 ? 8.017 5.647 -16.060 1.00 82.69 259 PHE A CA 1
ATOM 1992 C C . PHE A 1 259 ? 8.556 6.994 -16.548 1.00 82.69 259 PHE A C 1
ATOM 1994 O O . PHE A 1 259 ? 7.965 8.026 -16.221 1.00 82.69 259 PHE A O 1
ATOM 2001 N N . THR A 1 260 ? 9.601 6.998 -17.377 1.00 77.00 260 THR A N 1
ATOM 2002 C CA . THR A 1 260 ? 10.214 8.221 -17.915 1.00 77.00 260 THR A CA 1
ATOM 2003 C C . THR A 1 260 ? 9.181 9.082 -18.641 1.00 77.00 260 THR A C 1
ATOM 2005 O O . THR A 1 260 ? 9.053 10.273 -18.349 1.00 77.00 260 THR A O 1
ATOM 2008 N N . LYS A 1 261 ? 8.359 8.484 -19.515 1.00 81.81 261 LYS A N 1
ATOM 2009 C CA . LYS A 1 261 ? 7.282 9.192 -20.231 1.00 81.81 261 LYS A CA 1
ATOM 2010 C C . LYS A 1 261 ? 6.261 9.818 -19.279 1.00 81.81 261 LYS A C 1
ATOM 2012 O O . LYS A 1 261 ? 5.877 10.973 -19.471 1.00 81.81 261 LYS A O 1
ATOM 2017 N N . LYS A 1 262 ? 5.807 9.083 -18.256 1.00 81.25 262 LYS A N 1
ATOM 2018 C CA . LYS A 1 262 ? 4.838 9.602 -17.272 1.00 81.25 262 LYS A CA 1
ATOM 2019 C C . LYS A 1 262 ? 5.432 10.726 -16.429 1.00 81.25 262 LYS A C 1
ATOM 2021 O O . LYS A 1 262 ? 4.746 11.724 -16.227 1.00 81.25 262 LYS A O 1
ATOM 2026 N N . MET A 1 263 ? 6.682 10.599 -15.994 1.00 75.44 263 MET A N 1
ATOM 2027 C CA . MET A 1 263 ? 7.372 11.643 -15.234 1.00 75.44 263 MET A CA 1
ATOM 2028 C C . MET A 1 263 ? 7.551 12.913 -16.060 1.00 75.44 263 MET A C 1
ATOM 2030 O O . MET A 1 263 ? 7.210 13.988 -15.578 1.00 75.44 263 MET A O 1
ATOM 2034 N N . HIS A 1 264 ? 7.982 12.800 -17.323 1.00 73.25 264 HIS A N 1
ATOM 2035 C CA . HIS A 1 264 ? 8.058 13.949 -18.230 1.00 73.25 264 HIS A CA 1
ATOM 2036 C C . HIS A 1 264 ? 6.705 14.629 -18.404 1.00 73.25 264 HIS A C 1
ATOM 2038 O O . HIS A 1 264 ? 6.628 15.852 -18.351 1.00 73.25 264 HIS A O 1
ATOM 2044 N N . LYS A 1 265 ? 5.635 13.852 -18.600 1.00 78.31 265 LYS A N 1
ATOM 2045 C CA . LYS A 1 265 ? 4.291 14.405 -18.771 1.00 78.31 265 LYS A CA 1
ATOM 2046 C C . LYS A 1 265 ? 3.820 15.150 -17.521 1.00 78.31 265 LYS A C 1
ATOM 2048 O O . LYS A 1 265 ? 3.388 16.292 -17.632 1.00 78.31 265 LYS A O 1
ATOM 2053 N N . LEU A 1 266 ? 3.921 14.522 -16.347 1.00 72.69 266 LEU A N 1
ATOM 2054 C CA . LEU A 1 266 ? 3.532 15.145 -15.078 1.00 72.69 266 LEU A CA 1
ATOM 2055 C C . LEU A 1 266 ? 4.341 16.413 -14.820 1.00 72.69 266 LEU A C 1
ATOM 2057 O O . LEU A 1 266 ? 3.785 17.419 -14.388 1.00 72.69 266 LEU A O 1
ATOM 2061 N N . TRP A 1 267 ? 5.634 16.372 -15.134 1.00 72.44 267 TRP A N 1
ATOM 2062 C CA . TRP A 1 267 ? 6.494 17.532 -15.041 1.00 72.44 267 TRP A CA 1
ATOM 2063 C C . TRP A 1 267 ? 6.071 18.632 -16.017 1.00 72.44 267 TRP A C 1
ATOM 2065 O O . TRP A 1 267 ? 5.894 19.757 -15.584 1.00 72.44 267 TRP A O 1
ATOM 2075 N N . GLN A 1 268 ? 5.828 18.348 -17.299 1.00 71.94 268 GLN A N 1
ATOM 2076 C CA . GLN A 1 268 ? 5.350 19.351 -18.266 1.00 71.94 268 GLN A CA 1
ATOM 2077 C C . GLN A 1 268 ? 4.038 20.009 -17.815 1.00 71.94 268 GLN A C 1
ATOM 2079 O O . GLN A 1 268 ? 3.883 21.225 -17.925 1.00 71.94 268 GLN A O 1
ATOM 2084 N N . GLU A 1 269 ? 3.112 19.214 -17.275 1.00 73.50 269 GLU A N 1
ATOM 2085 C CA . GLU A 1 269 ? 1.832 19.692 -16.748 1.00 73.50 269 GLU A CA 1
ATOM 2086 C C . GLU A 1 269 ? 2.010 20.576 -15.500 1.00 73.50 269 GLU A C 1
ATOM 2088 O O . GLU A 1 269 ? 1.295 21.567 -15.357 1.00 73.50 269 GLU A O 1
ATOM 2093 N N . SER A 1 270 ? 2.985 20.283 -14.628 1.00 68.75 270 SER A N 1
ATOM 2094 C CA . SER A 1 270 ? 3.310 21.131 -13.468 1.00 68.75 270 SER A CA 1
ATOM 2095 C C . SER A 1 270 ? 4.177 22.349 -13.815 1.00 68.75 270 SER A C 1
ATOM 2097 O O . SER A 1 270 ? 4.037 23.411 -13.211 1.00 68.75 270 SER A O 1
ATOM 2099 N N . SER A 1 271 ? 5.055 22.223 -14.810 1.00 63.44 271 SER A N 1
ATOM 2100 C CA . SER A 1 271 ? 6.071 23.212 -15.196 1.00 63.44 271 SER A CA 1
ATOM 2101 C C . SER A 1 271 ? 5.530 24.337 -16.063 1.00 63.44 271 SER A C 1
ATOM 2103 O O . SER A 1 271 ? 6.216 25.337 -16.250 1.00 63.44 271 SER A O 1
ATOM 2105 N N . GLY A 1 272 ? 4.272 24.256 -16.508 1.00 56.75 272 GLY A N 1
ATOM 2106 C CA . GLY A 1 272 ? 3.535 25.428 -16.991 1.00 56.75 272 GLY A CA 1
ATOM 2107 C C . GLY A 1 272 ? 3.463 26.573 -15.963 1.00 56.75 272 GLY A C 1
ATOM 2108 O O . GLY A 1 272 ? 3.121 27.694 -16.333 1.00 56.75 272 GLY A O 1
ATOM 2109 N N . ALA A 1 273 ? 3.812 26.306 -14.696 1.00 52.62 273 ALA A N 1
ATOM 2110 C CA . ALA A 1 273 ? 3.961 27.283 -13.620 1.00 52.62 273 ALA A CA 1
ATOM 2111 C C . ALA A 1 273 ? 5.426 27.640 -13.259 1.00 52.62 273 ALA A C 1
ATOM 2113 O O . ALA A 1 273 ? 5.630 28.499 -12.403 1.00 52.62 273 ALA A O 1
ATOM 2114 N N . LEU A 1 274 ? 6.439 27.010 -13.875 1.00 58.41 274 LEU A N 1
ATOM 2115 C CA . LEU A 1 274 ? 7.864 27.266 -13.606 1.00 58.41 274 LEU A CA 1
ATOM 2116 C C . LEU A 1 274 ? 8.458 28.312 -14.562 1.00 58.41 274 LEU A C 1
ATOM 2118 O O . LEU A 1 274 ? 7.941 28.565 -15.654 1.00 58.41 274 LEU A O 1
ATOM 2122 N N . SER A 1 275 ? 9.577 28.922 -14.160 1.00 58.75 275 SER A N 1
ATOM 2123 C CA . SER A 1 275 ? 10.346 29.800 -15.042 1.00 58.75 275 SER A CA 1
ATOM 2124 C C . SER A 1 275 ? 10.992 28.998 -16.188 1.00 58.75 275 SER A C 1
ATOM 2126 O O . SER A 1 275 ? 11.251 27.800 -16.067 1.00 58.75 275 SER A O 1
ATOM 2128 N N . ARG A 1 276 ? 11.283 29.654 -17.323 1.00 63.28 276 ARG A N 1
ATOM 2129 C CA . ARG A 1 276 ? 11.944 29.008 -18.479 1.00 63.28 276 ARG A CA 1
ATOM 2130 C C . ARG A 1 276 ? 13.318 28.412 -18.142 1.00 63.28 276 ARG A C 1
ATOM 2132 O O . ARG A 1 276 ? 13.743 27.480 -18.815 1.00 63.28 276 ARG A O 1
ATOM 2139 N N . GLU A 1 277 ? 14.000 28.959 -17.143 1.00 65.31 277 GLU A N 1
ATOM 2140 C CA . GLU 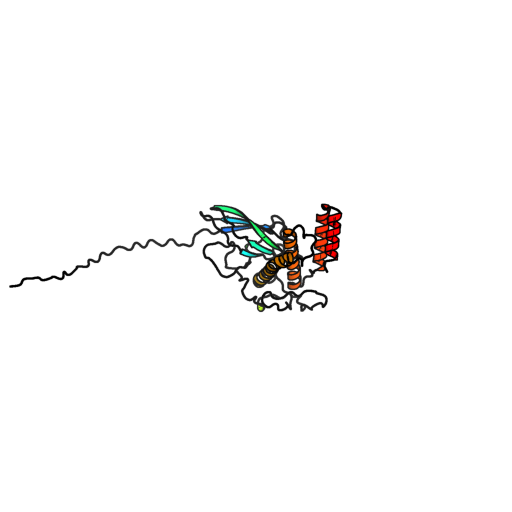A 1 277 ? 15.346 28.553 -16.733 1.00 65.31 277 GLU A CA 1
ATOM 2141 C C . GLU A 1 277 ? 15.309 27.279 -15.878 1.00 65.31 277 GLU A C 1
ATOM 2143 O O . GLU A 1 277 ? 16.026 26.320 -16.165 1.00 65.31 277 GLU A O 1
ATOM 2148 N N . ASP A 1 278 ? 14.370 27.204 -14.930 1.00 65.25 278 ASP A N 1
ATOM 2149 C CA . ASP A 1 278 ? 14.105 25.985 -14.154 1.00 65.25 278 ASP A CA 1
ATOM 2150 C C . ASP A 1 278 ? 13.635 24.840 -15.060 1.00 65.25 278 ASP A C 1
ATOM 2152 O O . ASP A 1 278 ? 13.996 23.677 -14.858 1.00 65.25 278 ASP A O 1
ATOM 2156 N N . ALA A 1 279 ? 12.872 25.181 -16.106 1.00 63.75 279 ALA A N 1
ATOM 2157 C CA . ALA A 1 279 ? 12.425 24.220 -17.099 1.00 63.75 279 ALA A CA 1
ATOM 2158 C C . ALA A 1 279 ? 13.600 23.594 -17.880 1.00 63.75 279 ALA A C 1
ATOM 2160 O O . ALA A 1 279 ? 13.635 22.382 -18.098 1.00 63.75 279 ALA A O 1
ATOM 2161 N N . ALA A 1 280 ? 14.577 24.414 -18.278 1.00 65.75 280 ALA A N 1
ATOM 2162 C CA . ALA A 1 280 ? 15.743 23.972 -19.040 1.00 65.75 280 ALA A CA 1
ATOM 2163 C C . ALA A 1 280 ? 16.688 23.093 -18.203 1.00 65.75 280 ALA A C 1
ATOM 2165 O O . ALA A 1 280 ? 17.066 22.013 -18.654 1.00 65.75 280 ALA A O 1
ATOM 2166 N N . MET A 1 281 ? 16.997 23.498 -16.964 1.00 66.56 281 MET A N 1
ATOM 2167 C CA . MET A 1 281 ? 17.867 22.719 -16.071 1.00 66.56 281 MET A CA 1
ATOM 2168 C C . MET A 1 281 ? 17.279 21.347 -15.720 1.00 66.56 281 MET A C 1
ATOM 2170 O O . MET A 1 281 ? 18.006 20.358 -15.646 1.00 66.56 281 MET A O 1
ATOM 2174 N N . ALA A 1 282 ? 15.966 21.263 -15.494 1.00 62.81 282 ALA A N 1
ATOM 2175 C CA . ALA A 1 282 ? 15.319 19.985 -15.210 1.00 62.81 282 ALA A CA 1
ATOM 2176 C C . ALA A 1 282 ? 15.305 19.060 -16.441 1.00 62.81 282 ALA A C 1
ATOM 2178 O O . ALA A 1 282 ? 15.528 17.862 -16.286 1.00 62.81 282 ALA A O 1
ATOM 2179 N N . SER A 1 283 ? 15.118 19.601 -17.653 1.00 64.50 283 SER A N 1
ATOM 2180 C CA . SER A 1 283 ? 15.212 18.819 -18.897 1.00 64.50 283 SER A CA 1
ATOM 2181 C C . SER A 1 283 ? 16.615 18.240 -19.099 1.00 64.50 283 SER A C 1
ATOM 2183 O O . SER A 1 283 ? 16.753 17.050 -19.367 1.00 64.50 283 SER A O 1
ATOM 2185 N N . GLU A 1 284 ? 17.658 19.049 -18.893 1.00 68.06 284 GLU A N 1
ATOM 2186 C CA . GLU A 1 284 ? 19.058 18.618 -19.007 1.00 68.06 284 GLU A CA 1
ATOM 2187 C C . GLU A 1 284 ? 19.408 17.515 -17.991 1.00 68.06 284 GLU A C 1
ATOM 2189 O O . GLU A 1 284 ? 20.073 16.537 -18.333 1.00 68.06 284 GLU A O 1
ATOM 2194 N N . ARG A 1 285 ? 18.903 17.600 -16.752 1.00 66.88 285 ARG A N 1
ATOM 2195 C CA . ARG A 1 285 ? 19.083 16.555 -15.721 1.00 66.88 285 ARG A CA 1
ATOM 2196 C C . ARG A 1 285 ? 18.411 15.231 -16.067 1.00 66.88 285 ARG A C 1
ATOM 2198 O O . ARG A 1 285 ? 18.942 14.170 -15.746 1.00 66.88 285 ARG A O 1
ATOM 2205 N N . MET A 1 286 ? 17.245 15.287 -16.705 1.00 62.38 286 MET A N 1
ATOM 2206 C CA . MET A 1 286 ? 16.541 14.085 -17.151 1.00 62.38 286 MET A CA 1
ATOM 2207 C C . MET A 1 286 ? 17.262 13.400 -18.314 1.00 62.38 286 MET A C 1
ATOM 2209 O O . MET A 1 286 ? 17.303 12.175 -18.363 1.00 62.38 286 MET A O 1
ATOM 2213 N N . GLU A 1 287 ? 17.855 14.175 -19.223 1.00 64.25 287 GLU A N 1
ATOM 2214 C CA . GLU A 1 287 ? 18.624 13.650 -20.359 1.00 64.25 287 GLU A CA 1
ATOM 2215 C C . GLU A 1 287 ? 20.013 13.133 -19.949 1.00 64.25 287 GLU A C 1
ATOM 2217 O O . GLU A 1 287 ? 20.514 12.183 -20.548 1.00 64.25 287 GLU A O 1
ATOM 2222 N N . SER A 1 288 ? 20.616 13.723 -18.911 1.00 62.72 288 SER A N 1
ATOM 2223 C CA . SER A 1 288 ? 21.933 13.340 -18.374 1.00 62.72 288 SER A CA 1
ATOM 2224 C C . SER A 1 288 ? 21.893 12.264 -17.284 1.00 62.72 288 SER A C 1
ATOM 2226 O O . SER A 1 288 ? 22.947 11.784 -16.882 1.00 62.72 288 SER A O 1
ATOM 2228 N N . GLY A 1 289 ? 20.708 11.854 -16.818 1.00 48.44 289 GLY A N 1
ATOM 2229 C CA . GLY A 1 289 ? 20.508 10.788 -15.824 1.00 48.44 289 GLY A CA 1
ATOM 2230 C C . GLY A 1 289 ? 20.740 9.361 -16.351 1.00 48.44 289 GLY A C 1
ATOM 2231 O O . GLY A 1 289 ? 19.976 8.457 -16.003 1.00 48.44 289 GLY A O 1
ATOM 2232 N N . LEU A 1 290 ? 21.760 9.178 -17.201 1.00 42.56 290 LEU A N 1
ATOM 2233 C CA . LEU A 1 290 ? 22.314 7.900 -17.666 1.00 42.56 290 LEU A CA 1
ATOM 2234 C C . LEU A 1 290 ? 23.757 7.735 -17.184 1.00 42.56 290 LEU A C 1
ATOM 2236 O O . LEU A 1 290 ? 24.572 8.647 -17.445 1.00 42.56 290 LEU A O 1
#

Radius of gyration: 29.32 Å; chains: 1; bounding box: 42×55×122 Å

pLDDT: mean 77.97, std 17.48, range [35.59, 97.81]

Foldseek 3Di:
DDDDDDDDDDDDDDDDDDDPPPPPPDPPPPPAQAKEFPFWWAAQDQFFQGIKTWIFQAHQAKAFADWWWKWQPDDPQAFIWTWIQDGDDIDHHGDTDIGTIGTHTQAPVTGRGHGGHTGDPVRIATEDADDDDPRHDYNDDCPRYDHLPPPLPPVPFAFDPPFPFVPPPVPAPDFQAQLPPRHGDGTATDCNVDVSSCVSRLNSQLVVLLVCLVVCLVVVLDQALCNVPVVVVSRLSSRLSSHQNSCSNHVHDDGVVNSLVVRVVVCVVVCVPPDPVSVVVSVVSSVPSD